Protein AF-A2F750-F1 (afdb_monomer_lite)

Structure (mmCIF, N/CA/C/O backbone):
data_AF-A2F750-F1
#
_entry.id   AF-A2F750-F1
#
loop_
_atom_site.group_PDB
_atom_site.id
_atom_site.type_symbol
_atom_site.label_atom_id
_atom_site.label_alt_id
_atom_site.label_comp_id
_atom_site.label_asym_id
_atom_site.label_entity_id
_atom_site.label_seq_id
_atom_site.pdbx_PDB_ins_code
_atom_site.Cartn_x
_atom_site.Cartn_y
_atom_site.Cartn_z
_atom_site.occupancy
_atom_site.B_iso_or_equiv
_a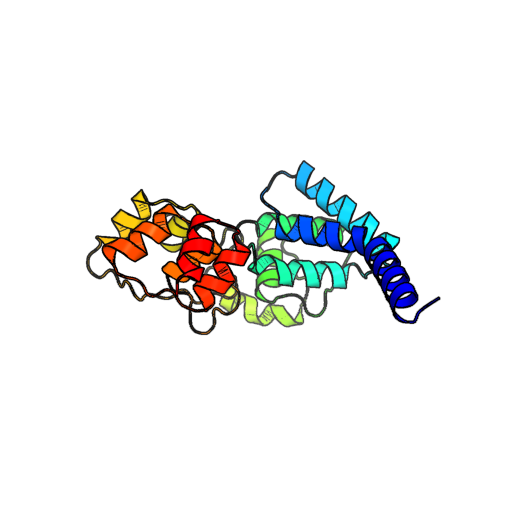tom_site.auth_seq_id
_atom_site.auth_comp_id
_atom_site.auth_asym_id
_atom_site.auth_atom_id
_atom_site.pdbx_PDB_model_num
ATOM 1 N N . MET A 1 1 ? 44.285 19.418 4.941 1.00 54.47 1 MET A N 1
ATOM 2 C CA . MET A 1 1 ? 42.844 19.135 5.083 1.00 54.47 1 MET A CA 1
ATOM 3 C C . MET A 1 1 ? 42.676 18.207 6.262 1.00 54.47 1 MET A C 1
ATOM 5 O O . MET A 1 1 ? 43.315 17.156 6.288 1.00 54.47 1 MET A O 1
ATOM 9 N N . SER A 1 2 ? 41.933 18.638 7.278 1.00 54.88 2 SER A N 1
ATOM 10 C CA . SER A 1 2 ? 41.688 17.793 8.449 1.00 54.88 2 SER A CA 1
ATOM 11 C C . SER A 1 2 ? 40.833 16.590 8.038 1.00 54.88 2 SER A C 1
ATOM 13 O O . SER A 1 2 ? 40.026 16.679 7.116 1.00 54.88 2 SER A O 1
ATOM 15 N N . LYS A 1 3 ? 40.974 15.457 8.733 1.00 58.66 3 LYS A N 1
ATOM 16 C CA . LYS A 1 3 ? 40.180 14.239 8.480 1.00 58.66 3 LYS A CA 1
ATOM 17 C C . LYS A 1 3 ? 38.657 14.499 8.519 1.00 58.66 3 LYS A C 1
ATOM 19 O O . LYS A 1 3 ? 37.906 13.748 7.909 1.00 58.66 3 LYS A O 1
ATOM 24 N N . GLY A 1 4 ? 38.211 15.562 9.203 1.00 62.25 4 GLY A N 1
ATOM 25 C CA . GLY A 1 4 ? 36.814 16.010 9.242 1.00 62.25 4 GLY A CA 1
ATOM 26 C C . GLY A 1 4 ? 36.349 16.750 7.979 1.00 62.25 4 GLY A C 1
ATOM 27 O O . GLY A 1 4 ? 35.235 16.517 7.525 1.00 62.25 4 GLY A O 1
ATOM 28 N N . GLU A 1 5 ? 37.204 17.566 7.357 1.00 61.50 5 GLU A N 1
ATOM 29 C CA . GLU A 1 5 ? 36.878 18.302 6.119 1.00 61.50 5 GLU A CA 1
ATOM 30 C C . GLU A 1 5 ? 36.777 17.364 4.909 1.00 61.50 5 GLU A C 1
ATOM 32 O O . GLU A 1 5 ? 35.895 17.511 4.064 1.00 61.50 5 GLU A O 1
ATOM 37 N N . THR A 1 6 ? 37.646 16.350 4.846 1.00 65.12 6 THR A N 1
ATOM 38 C CA . THR A 1 6 ? 37.625 15.347 3.771 1.00 65.12 6 THR A CA 1
ATOM 39 C C . THR A 1 6 ? 36.384 14.453 3.847 1.00 65.12 6 THR A C 1
ATOM 41 O O . THR A 1 6 ? 35.869 14.029 2.816 1.00 65.12 6 THR A O 1
ATOM 44 N N . ASN A 1 7 ? 35.871 14.187 5.053 1.00 77.75 7 ASN A N 1
ATOM 45 C CA . ASN A 1 7 ? 34.657 13.390 5.242 1.00 77.75 7 ASN A CA 1
ATOM 46 C C . ASN A 1 7 ? 33.392 14.139 4.799 1.00 77.75 7 ASN A C 1
ATOM 48 O O . ASN A 1 7 ? 32.526 13.525 4.178 1.00 77.75 7 ASN A O 1
ATOM 52 N N . GLN A 1 8 ? 33.306 15.450 5.052 1.00 87.00 8 GLN A N 1
ATOM 53 C CA . GLN A 1 8 ? 32.164 16.261 4.620 1.00 87.00 8 GLN A CA 1
ATOM 54 C C . GLN A 1 8 ? 32.097 16.377 3.091 1.00 87.00 8 GLN A C 1
ATOM 56 O O . GLN A 1 8 ? 31.053 16.124 2.503 1.00 87.00 8 GLN A O 1
ATOM 61 N N . ALA A 1 9 ? 33.227 16.643 2.427 1.00 88.12 9 ALA A N 1
ATOM 62 C CA . ALA A 1 9 ? 33.264 16.751 0.967 1.00 88.12 9 ALA A CA 1
ATOM 63 C C . ALA A 1 9 ? 32.877 15.438 0.255 1.00 88.12 9 ALA A C 1
ATOM 65 O O . ALA A 1 9 ? 32.225 15.456 -0.790 1.00 88.12 9 ALA A O 1
ATOM 66 N N . HIS A 1 10 ? 33.257 14.283 0.815 1.00 87.19 10 HIS A N 1
ATOM 67 C CA . HIS A 1 10 ? 32.822 12.985 0.293 1.00 87.19 10 HIS A CA 1
ATOM 68 C C . HIS A 1 10 ? 31.323 12.743 0.504 1.00 87.19 10 HIS A C 1
ATOM 70 O O . HIS A 1 10 ? 30.675 12.199 -0.390 1.00 87.19 10 HIS A O 1
ATOM 76 N N . TYR A 1 11 ? 30.777 13.157 1.651 1.00 87.19 11 TYR A N 1
ATOM 77 C CA . TYR A 1 11 ? 29.343 13.087 1.925 1.00 87.19 11 TYR A CA 1
ATOM 78 C C . TYR A 1 11 ? 28.542 13.962 0.954 1.00 87.19 11 TYR A C 1
ATOM 80 O O . TYR A 1 11 ? 27.622 13.461 0.312 1.00 87.19 11 TYR A O 1
ATOM 88 N N . ASP A 1 12 ? 28.931 15.226 0.776 1.00 88.62 12 ASP A N 1
ATOM 89 C CA . ASP A 1 12 ? 28.224 16.165 -0.104 1.00 88.62 12 ASP A CA 1
ATOM 90 C C . ASP A 1 12 ? 28.218 15.663 -1.553 1.00 88.62 12 ASP A C 1
ATOM 92 O O . ASP A 1 12 ? 27.173 15.631 -2.203 1.00 88.62 12 ASP A O 1
ATOM 96 N N . LYS A 1 13 ? 29.363 15.156 -2.030 1.00 88.56 13 LYS A N 1
ATOM 97 C CA . LYS A 1 13 ? 29.476 14.550 -3.362 1.00 88.56 13 LYS A CA 1
ATOM 98 C C . LYS A 1 13 ? 28.600 13.305 -3.513 1.00 88.56 13 LYS A C 1
ATOM 100 O O . LYS A 1 13 ? 28.006 13.097 -4.569 1.00 88.56 13 LYS A O 1
ATOM 105 N N . LEU A 1 14 ? 28.517 12.459 -2.484 1.00 86.31 14 LEU A N 1
ATOM 106 C CA . LEU A 1 14 ? 27.645 11.283 -2.507 1.00 86.31 14 LEU A CA 1
ATOM 107 C C . LEU A 1 14 ? 26.169 11.693 -2.559 1.00 86.31 14 LEU A C 1
ATOM 109 O O . LEU A 1 14 ? 25.410 11.129 -3.345 1.00 86.31 14 LEU A O 1
ATOM 113 N N . MET A 1 15 ? 25.769 12.683 -1.758 1.00 87.69 15 MET A N 1
ATOM 114 C CA . MET A 1 15 ? 24.399 13.196 -1.747 1.00 87.69 15 MET A CA 1
ATOM 115 C C . MET A 1 15 ? 24.022 13.825 -3.085 1.00 87.69 15 MET A C 1
ATOM 117 O O . MET A 1 15 ? 22.939 13.546 -3.597 1.00 87.69 15 MET A O 1
ATOM 121 N N . GLU A 1 16 ? 24.922 14.591 -3.701 1.00 87.00 16 GLU A N 1
ATOM 122 C CA . GLU A 1 16 ? 24.733 15.133 -5.050 1.00 87.00 16 GLU A CA 1
ATOM 123 C C . GLU A 1 16 ? 24.518 14.006 -6.073 1.00 87.00 16 GLU A C 1
ATOM 125 O O . GLU A 1 16 ? 23.548 14.026 -6.834 1.00 87.00 16 GLU A O 1
ATOM 130 N N . ILE A 1 17 ? 25.363 12.966 -6.031 1.00 85.69 17 ILE A N 1
ATOM 131 C CA . ILE A 1 17 ? 25.242 11.799 -6.915 1.00 85.69 17 ILE A CA 1
ATOM 132 C C . ILE A 1 17 ? 23.922 11.066 -6.695 1.00 85.69 17 ILE A C 1
ATOM 134 O O . ILE A 1 17 ? 23.371 10.578 -7.671 1.00 85.69 17 ILE A O 1
ATOM 138 N N . LEU A 1 18 ? 23.409 10.963 -5.467 1.00 89.31 18 LEU A N 1
ATOM 139 C CA . LEU A 1 18 ? 22.189 10.208 -5.146 1.00 89.31 18 LEU A CA 1
ATOM 140 C C . LEU A 1 18 ? 20.908 11.047 -5.168 1.00 89.31 18 LEU A C 1
ATOM 142 O O . LEU A 1 18 ? 19.822 10.488 -5.033 1.00 89.31 18 LEU A O 1
ATOM 146 N N . THR A 1 19 ? 20.999 12.361 -5.379 1.00 90.88 19 THR A N 1
ATOM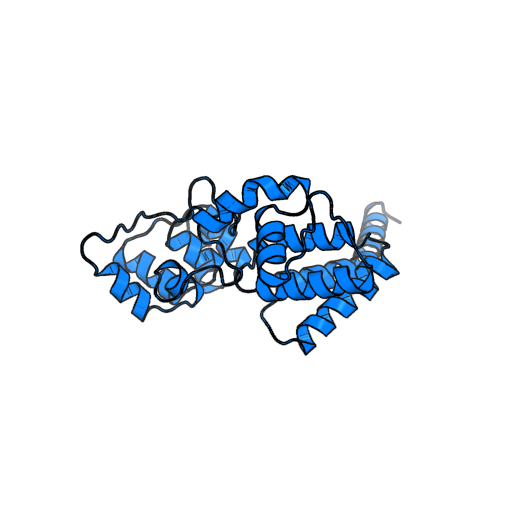 147 C CA . THR A 1 19 ? 19.833 13.259 -5.337 1.00 90.88 19 THR A CA 1
ATOM 148 C C . THR A 1 19 ? 18.754 12.801 -6.317 1.00 90.88 19 THR A C 1
ATOM 150 O O . THR A 1 19 ? 17.614 12.581 -5.922 1.00 90.88 19 THR A O 1
ATOM 153 N N . ARG A 1 20 ? 19.125 12.516 -7.574 1.00 90.50 20 ARG A N 1
ATOM 154 C CA . ARG A 1 20 ? 18.161 12.070 -8.596 1.00 90.50 20 ARG A CA 1
ATOM 155 C C . ARG A 1 20 ? 17.547 10.709 -8.285 1.00 90.50 20 ARG A C 1
ATOM 157 O O . ARG A 1 20 ? 16.404 10.470 -8.661 1.00 90.50 20 ARG A O 1
ATOM 164 N N . TYR A 1 21 ? 18.300 9.814 -7.646 1.00 92.31 21 TYR A N 1
ATOM 165 C CA . TYR A 1 21 ? 17.787 8.528 -7.174 1.00 92.31 21 TYR A CA 1
ATOM 166 C C . TYR A 1 21 ? 16.724 8.754 -6.093 1.00 92.31 21 TYR A C 1
ATOM 168 O O . TYR A 1 21 ? 15.610 8.242 -6.212 1.00 92.31 21 TYR A O 1
ATOM 176 N N . ASN A 1 22 ? 17.047 9.567 -5.084 1.00 92.75 22 ASN A N 1
ATOM 177 C CA . ASN A 1 22 ? 16.152 9.876 -3.971 1.00 92.75 22 ASN A CA 1
ATOM 178 C C . ASN A 1 22 ? 14.879 10.579 -4.452 1.00 92.75 22 ASN A C 1
ATOM 180 O O . ASN A 1 22 ? 13.794 10.162 -4.065 1.00 92.75 22 ASN A O 1
ATOM 184 N N . ASP A 1 23 ? 14.988 11.529 -5.384 1.00 93.88 23 ASP A N 1
ATOM 185 C CA . ASP A 1 23 ? 13.839 12.244 -5.954 1.00 93.88 23 ASP A CA 1
ATOM 186 C C . ASP A 1 23 ? 12.796 11.301 -6.575 1.00 93.88 23 ASP A C 1
ATOM 188 O O . ASP A 1 23 ? 11.589 11.553 -6.498 1.00 93.88 23 ASP A O 1
ATOM 192 N N . VAL A 1 24 ? 13.238 10.205 -7.209 1.00 96.12 24 VAL A N 1
ATOM 193 C CA . VAL A 1 24 ? 12.316 9.214 -7.781 1.00 96.12 24 VAL A CA 1
ATOM 194 C C . VAL A 1 24 ? 11.585 8.452 -6.683 1.00 96.12 24 VAL A C 1
ATOM 196 O O . VAL A 1 24 ? 10.365 8.302 -6.754 1.00 96.12 24 VAL A O 1
ATOM 199 N N . TYR A 1 25 ? 12.302 7.976 -5.665 1.00 94.94 25 TYR A N 1
ATOM 200 C CA . TYR A 1 25 ? 11.672 7.233 -4.576 1.00 94.94 25 TYR A CA 1
ATOM 201 C C . TYR A 1 25 ? 10.799 8.127 -3.699 1.00 94.94 25 TYR A C 1
ATOM 203 O O . TYR A 1 25 ? 9.717 7.695 -3.312 1.00 94.94 25 TYR A O 1
ATOM 211 N N . ASP A 1 26 ? 11.178 9.382 -3.480 1.00 94.00 26 ASP A N 1
ATOM 212 C CA . ASP A 1 26 ? 10.334 10.372 -2.813 1.00 94.00 26 ASP A CA 1
ATOM 213 C C . ASP A 1 26 ? 9.029 10.593 -3.581 1.00 94.00 26 ASP A C 1
ATOM 215 O O . ASP A 1 26 ? 7.952 10.611 -2.980 1.00 94.00 26 ASP A O 1
ATOM 219 N N . ALA A 1 27 ? 9.091 10.694 -4.914 1.00 95.88 27 ALA A N 1
ATOM 220 C CA . ALA A 1 27 ? 7.894 10.786 -5.747 1.00 95.88 27 ALA A CA 1
ATOM 221 C C . ALA A 1 27 ? 7.023 9.520 -5.660 1.00 95.88 27 ALA A C 1
ATOM 223 O O . ALA A 1 27 ? 5.798 9.626 -5.620 1.00 95.88 27 ALA A O 1
ATOM 224 N N . LEU A 1 28 ? 7.639 8.334 -5.595 1.00 96.62 28 LEU A N 1
ATOM 225 C CA . LEU A 1 28 ? 6.931 7.060 -5.455 1.00 96.62 28 LEU A CA 1
ATOM 226 C C . LEU A 1 28 ? 6.273 6.908 -4.079 1.00 96.62 28 LEU A C 1
ATOM 228 O O . LEU A 1 28 ? 5.111 6.515 -4.023 1.00 96.62 28 LEU A O 1
ATOM 232 N N . TYR A 1 29 ? 6.954 7.252 -2.983 1.00 92.69 29 TYR A N 1
ATOM 233 C CA . TYR A 1 29 ? 6.381 7.205 -1.629 1.00 92.69 29 TYR A CA 1
ATOM 234 C C . TYR A 1 29 ? 5.292 8.261 -1.413 1.00 92.69 29 TYR A C 1
ATOM 236 O O . TYR A 1 29 ? 4.356 8.033 -0.653 1.00 92.69 29 TYR A O 1
ATOM 244 N N . ARG A 1 30 ? 5.382 9.410 -2.092 1.00 92.56 30 ARG A N 1
ATOM 245 C CA . ARG A 1 30 ? 4.409 10.512 -1.986 1.00 92.56 30 ARG A CA 1
ATOM 246 C C . ARG A 1 30 ? 3.339 10.489 -3.079 1.00 92.56 30 ARG A C 1
ATOM 248 O O . ARG A 1 30 ? 2.618 11.477 -3.239 1.00 92.56 30 ARG A O 1
ATOM 255 N N . LEU A 1 31 ? 3.236 9.398 -3.838 1.00 95.75 31 LEU A N 1
ATOM 256 C CA . LEU A 1 31 ? 2.253 9.244 -4.905 1.00 95.75 31 LEU A CA 1
ATOM 257 C C . LEU A 1 31 ? 0.834 9.398 -4.346 1.00 95.75 31 LEU A C 1
ATOM 259 O O . LEU A 1 31 ? 0.448 8.681 -3.430 1.00 95.75 31 LEU A O 1
ATOM 263 N N . LYS A 1 32 ? 0.058 10.340 -4.893 1.00 94.62 32 LYS A N 1
ATOM 264 C CA . LYS A 1 32 ? -1.316 10.629 -4.444 1.00 94.62 32 LYS A CA 1
ATOM 265 C C . LYS A 1 32 ? -2.297 10.854 -5.594 1.00 94.62 32 LYS A C 1
ATOM 267 O O . LYS A 1 32 ? -3.188 11.696 -5.515 1.00 94.62 32 LYS A O 1
ATOM 272 N N . THR A 1 33 ? -2.082 10.183 -6.720 1.00 95.06 33 THR A N 1
ATOM 273 C CA . THR A 1 33 ? -2.863 10.424 -7.935 1.00 95.06 33 THR A CA 1
ATOM 274 C C . THR A 1 33 ? -3.018 9.166 -8.774 1.00 95.06 33 THR A C 1
ATOM 276 O O . THR A 1 33 ? -2.128 8.318 -8.777 1.00 95.06 33 THR A O 1
ATOM 279 N N . ASN A 1 34 ? -4.140 9.091 -9.490 1.00 93.88 34 ASN A N 1
ATOM 280 C CA . ASN A 1 34 ? -4.434 8.096 -10.526 1.00 93.88 34 ASN A CA 1
ATOM 281 C C . ASN A 1 34 ? -4.449 8.737 -11.929 1.00 93.88 34 ASN A C 1
ATOM 283 O O . ASN A 1 34 ? -4.880 8.111 -12.888 1.00 93.88 34 ASN A O 1
ATOM 287 N N . ASP A 1 35 ? -4.043 10.005 -12.034 1.00 96.75 35 ASP A N 1
ATOM 288 C CA . ASP A 1 35 ? -4.043 10.765 -13.281 1.00 96.75 35 ASP A CA 1
ATOM 289 C C . ASP A 1 35 ? -2.937 10.276 -14.220 1.00 96.75 35 ASP A C 1
ATOM 291 O O . ASP A 1 35 ? -1.755 10.315 -13.873 1.00 96.75 35 ASP A O 1
ATOM 295 N N . GLU A 1 36 ? -3.322 9.823 -15.409 1.00 95.75 36 GLU A N 1
ATOM 296 C CA . GLU A 1 36 ? -2.421 9.170 -16.358 1.00 95.75 36 GLU A CA 1
ATOM 297 C C . GLU A 1 36 ? -1.240 10.062 -16.771 1.00 95.75 36 GLU A C 1
ATOM 299 O O . GLU A 1 36 ? -0.101 9.590 -16.833 1.00 95.75 36 GLU A O 1
ATOM 304 N N . GLU A 1 37 ? -1.463 11.366 -16.971 1.00 96.50 37 GLU A N 1
ATOM 305 C CA . GLU A 1 37 ? -0.398 12.306 -17.335 1.00 96.50 37 GLU A CA 1
ATOM 306 C C . GLU A 1 37 ? 0.644 12.436 -16.219 1.00 96.50 37 GLU A C 1
ATOM 308 O O . GLU A 1 37 ? 1.856 12.378 -16.471 1.00 96.50 37 GLU A O 1
ATOM 313 N N . LYS A 1 38 ? 0.192 12.552 -14.963 1.00 97.06 38 LYS A N 1
ATOM 314 C CA . LYS A 1 38 ? 1.082 12.572 -13.793 1.00 97.06 38 LYS A CA 1
ATOM 315 C C . LYS A 1 38 ? 1.821 11.250 -13.618 1.00 97.06 38 LYS A C 1
ATOM 317 O O . LYS A 1 38 ? 3.008 11.269 -13.283 1.00 97.06 38 LYS A O 1
ATOM 322 N N . LEU A 1 39 ? 1.171 10.112 -13.864 1.00 97.88 39 LEU A N 1
ATOM 323 C CA . LEU A 1 39 ? 1.828 8.802 -13.802 1.00 97.88 39 LEU A CA 1
ATOM 324 C C . LEU A 1 39 ? 2.899 8.656 -14.887 1.00 97.88 39 LEU A C 1
ATOM 326 O O . LEU A 1 39 ? 4.004 8.201 -14.592 1.00 97.88 39 LEU A O 1
ATOM 330 N N . ASN A 1 40 ? 2.625 9.117 -16.108 1.00 97.44 40 ASN A N 1
ATOM 331 C CA . ASN A 1 40 ? 3.606 9.162 -17.193 1.00 97.44 40 ASN A CA 1
ATOM 332 C C . ASN A 1 40 ? 4.800 10.071 -16.844 1.00 97.44 40 ASN A C 1
ATOM 334 O O . ASN A 1 40 ? 5.953 9.742 -17.123 1.00 97.44 40 ASN A O 1
ATOM 338 N N . ALA A 1 41 ? 4.566 11.202 -16.170 1.00 97.12 41 ALA A N 1
ATOM 339 C CA . ALA A 1 41 ? 5.654 12.057 -15.692 1.00 97.12 41 ALA A CA 1
ATOM 340 C C . ALA A 1 41 ? 6.551 11.346 -14.659 1.00 97.12 41 ALA A C 1
ATOM 342 O O . ALA A 1 41 ? 7.776 11.486 -14.707 1.00 97.12 41 ALA A O 1
ATOM 343 N N . ILE A 1 42 ? 5.967 10.559 -13.747 1.00 97.81 42 ILE A N 1
ATOM 344 C CA . ILE A 1 42 ? 6.725 9.742 -12.783 1.00 97.81 42 ILE A CA 1
ATOM 345 C C . ILE A 1 42 ? 7.500 8.638 -13.507 1.00 97.81 42 ILE A C 1
ATOM 347 O O . ILE A 1 42 ? 8.692 8.464 -13.253 1.00 97.81 42 ILE A O 1
ATOM 351 N N . TYR A 1 43 ? 6.866 7.946 -14.453 1.00 98.06 43 TYR A N 1
ATOM 352 C CA . TYR A 1 43 ? 7.516 6.938 -15.286 1.00 98.06 43 TYR A CA 1
ATOM 353 C C . TYR A 1 43 ? 8.732 7.499 -16.041 1.00 98.06 43 TYR A C 1
ATOM 355 O O . TYR A 1 43 ? 9.824 6.937 -15.959 1.00 98.06 43 TYR A O 1
ATOM 363 N N . LYS A 1 44 ? 8.597 8.660 -16.694 1.00 97.81 44 LYS A N 1
ATOM 364 C CA . LYS A 1 44 ? 9.713 9.330 -17.385 1.00 97.81 44 LYS A CA 1
ATOM 365 C C . LYS A 1 44 ? 10.881 9.629 -16.445 1.00 97.81 44 LYS A C 1
ATOM 367 O O . LYS A 1 44 ? 12.031 9.419 -16.825 1.00 97.81 44 LYS A O 1
ATOM 372 N N . LYS A 1 45 ? 10.600 10.062 -15.209 1.00 96.56 45 LYS A N 1
ATOM 373 C CA . LYS A 1 45 ? 11.634 10.262 -14.178 1.00 96.56 45 LYS A CA 1
ATOM 374 C C . LYS A 1 45 ? 12.313 8.951 -13.786 1.00 96.56 45 LYS A C 1
ATOM 376 O O . LYS A 1 45 ? 13.534 8.926 -13.670 1.00 96.56 45 LYS A O 1
ATOM 381 N N . ILE A 1 46 ? 11.549 7.871 -13.608 1.00 97.88 46 ILE A N 1
ATOM 382 C CA . ILE A 1 46 ? 12.088 6.533 -13.323 1.00 97.88 46 ILE A CA 1
ATOM 383 C C . ILE A 1 46 ? 13.037 6.094 -14.437 1.00 97.88 46 ILE A C 1
ATOM 385 O O . ILE A 1 46 ? 14.177 5.731 -14.154 1.00 97.88 46 ILE A O 1
ATOM 389 N N . LYS A 1 47 ? 12.593 6.171 -15.694 1.00 97.56 47 LYS A N 1
ATOM 390 C CA . LYS A 1 47 ? 13.396 5.804 -16.861 1.00 97.56 47 LYS A CA 1
ATOM 391 C C . LYS A 1 47 ? 14.693 6.605 -16.922 1.00 97.56 47 LYS A C 1
ATOM 393 O O . LYS A 1 47 ? 15.773 6.026 -16.859 1.00 97.56 47 LYS A O 1
ATOM 398 N N . GLN A 1 48 ? 14.588 7.932 -16.940 1.00 96.62 48 GLN A N 1
ATOM 399 C CA . GLN A 1 48 ? 15.743 8.815 -17.080 1.00 96.62 48 GLN A CA 1
ATOM 400 C C . GLN A 1 48 ? 16.735 8.660 -15.922 1.00 96.62 48 GLN A C 1
ATOM 402 O O . GLN A 1 48 ? 17.947 8.556 -16.135 1.00 96.62 48 GLN A O 1
ATOM 407 N N . ASN A 1 49 ? 16.239 8.676 -14.685 1.00 95.94 49 ASN A N 1
ATOM 408 C CA . ASN A 1 49 ? 17.110 8.720 -13.521 1.00 95.94 49 ASN A CA 1
ATOM 409 C C . ASN A 1 49 ? 17.564 7.314 -13.135 1.00 95.94 49 ASN A C 1
ATOM 411 O O . ASN A 1 49 ? 18.762 7.089 -13.049 1.00 95.94 49 ASN A O 1
ATOM 415 N N . LEU A 1 50 ? 16.660 6.352 -12.947 1.00 95.88 50 LEU A N 1
ATOM 416 C CA . LEU A 1 50 ? 17.028 5.021 -12.449 1.00 95.88 50 LEU A CA 1
ATOM 417 C C . LEU A 1 50 ? 17.616 4.125 -13.543 1.00 95.88 50 LEU A C 1
ATOM 419 O O . LEU A 1 50 ? 18.709 3.585 -13.366 1.00 95.88 50 LEU A O 1
ATOM 423 N N . ILE A 1 51 ? 16.911 3.975 -14.664 1.00 96.00 51 ILE A N 1
ATOM 424 C CA . ILE A 1 51 ? 17.268 2.984 -15.689 1.00 96.00 51 ILE A CA 1
ATOM 425 C C . ILE A 1 51 ? 18.399 3.507 -16.581 1.00 96.00 51 ILE A C 1
ATOM 427 O O . ILE A 1 51 ? 19.413 2.835 -16.760 1.00 96.00 51 ILE A O 1
ATOM 431 N N . ASP A 1 52 ? 18.279 4.729 -17.095 1.00 94.81 52 ASP A N 1
ATOM 432 C CA . ASP A 1 52 ? 19.252 5.279 -18.041 1.00 94.81 52 ASP A CA 1
ATOM 433 C C . ASP A 1 52 ? 20.507 5.809 -17.334 1.00 94.81 52 ASP A C 1
ATOM 435 O O . ASP A 1 52 ? 21.623 5.508 -17.767 1.00 94.81 52 ASP A O 1
ATOM 439 N N . SER A 1 53 ? 20.345 6.571 -16.241 1.00 92.69 53 SER A N 1
ATOM 440 C CA . SER A 1 53 ? 21.483 7.197 -15.544 1.00 92.69 53 SER A CA 1
ATOM 441 C C . SER A 1 53 ? 22.193 6.236 -14.587 1.00 92.69 53 SER A C 1
ATOM 443 O O . SER A 1 53 ? 23.400 6.041 -14.721 1.00 92.69 53 SER A O 1
ATOM 445 N N . TYR A 1 54 ? 21.476 5.610 -13.642 1.00 92.06 54 TYR A N 1
ATOM 446 C CA . TYR A 1 54 ? 22.093 4.667 -12.689 1.00 92.06 54 TYR A CA 1
ATOM 447 C C . TYR A 1 54 ? 22.224 3.236 -13.223 1.00 92.06 54 TYR A C 1
ATOM 449 O O . TYR A 1 54 ? 22.794 2.394 -12.532 1.00 92.06 54 TYR A O 1
ATOM 457 N N . ARG A 1 55 ? 21.727 2.944 -14.435 1.00 95.25 55 ARG A N 1
ATOM 458 C CA . ARG A 1 55 ? 21.785 1.602 -15.045 1.00 95.25 55 ARG A CA 1
ATOM 459 C C . ARG A 1 55 ? 21.129 0.519 -14.184 1.00 95.25 55 ARG A C 1
ATOM 461 O O . ARG A 1 55 ? 21.531 -0.642 -14.240 1.00 95.25 55 ARG A O 1
ATOM 468 N N . ILE A 1 56 ? 20.113 0.892 -13.402 1.00 95.06 56 ILE A N 1
ATOM 469 C CA . ILE A 1 56 ? 19.331 -0.064 -12.615 1.00 95.06 56 ILE A CA 1
ATOM 470 C C . ILE A 1 56 ? 18.481 -0.890 -13.590 1.00 95.06 56 ILE A C 1
ATOM 472 O O . ILE A 1 56 ? 17.748 -0.305 -14.392 1.00 95.06 56 ILE A O 1
ATOM 476 N N . PRO A 1 57 ? 18.546 -2.233 -13.550 1.00 96.12 57 PRO A N 1
ATOM 477 C CA . PRO A 1 57 ? 17.759 -3.070 -14.445 1.00 96.12 57 PRO A CA 1
ATOM 478 C C . PRO A 1 57 ? 16.250 -2.812 -14.299 1.00 96.12 57 PRO A C 1
ATOM 480 O O . PRO A 1 57 ? 15.759 -2.771 -13.167 1.00 96.12 57 PRO A O 1
ATOM 483 N N . PRO A 1 58 ? 15.477 -2.749 -15.402 1.00 97.25 58 PRO A N 1
ATOM 484 C CA . PRO A 1 58 ? 14.025 -2.558 -15.346 1.00 97.25 58 PRO A CA 1
ATOM 485 C C . PRO A 1 58 ? 13.307 -3.551 -14.418 1.00 97.25 58 PRO A C 1
ATOM 487 O O . PRO A 1 58 ? 12.431 -3.168 -13.645 1.00 97.25 58 PRO A O 1
ATOM 490 N N . SER A 1 59 ? 13.726 -4.821 -14.412 1.00 96.25 59 SER A N 1
ATOM 491 C CA . SER A 1 59 ? 13.188 -5.844 -13.504 1.00 96.25 59 SER A CA 1
ATOM 492 C C . SER A 1 59 ? 13.452 -5.531 -12.026 1.00 96.25 59 SER A C 1
ATOM 494 O O . SER A 1 59 ? 12.612 -5.803 -11.170 1.00 96.25 59 SER A O 1
ATOM 496 N N . GLU A 1 60 ? 14.610 -4.950 -11.703 1.00 95.69 60 GLU A N 1
ATOM 497 C CA . GLU A 1 60 ? 14.925 -4.528 -10.337 1.00 95.69 60 GLU A CA 1
ATOM 498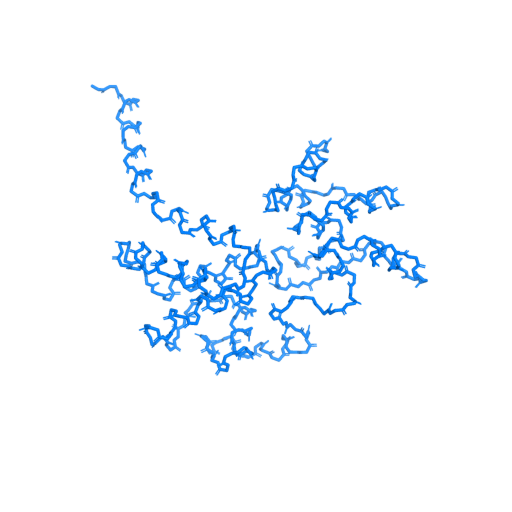 C C . GLU A 1 60 ? 14.089 -3.311 -9.933 1.00 95.69 60 GLU A C 1
ATOM 500 O O . GLU A 1 60 ? 13.547 -3.285 -8.827 1.00 95.69 60 GLU A O 1
ATOM 505 N N . THR A 1 61 ? 13.898 -2.353 -10.842 1.00 96.81 61 THR A N 1
ATOM 506 C CA . THR A 1 61 ? 12.989 -1.219 -10.635 1.00 96.81 61 THR A CA 1
ATOM 507 C C . THR A 1 61 ? 11.561 -1.688 -10.348 1.00 96.81 61 THR A C 1
ATOM 509 O O . THR A 1 61 ? 10.962 -1.237 -9.372 1.00 96.81 61 THR A O 1
ATOM 512 N N . ILE A 1 62 ? 11.029 -2.642 -11.123 1.00 98.00 62 ILE A N 1
ATOM 513 C CA . ILE A 1 62 ? 9.695 -3.220 -10.881 1.00 98.00 62 ILE A CA 1
ATOM 514 C C . ILE A 1 62 ? 9.630 -3.900 -9.515 1.00 98.00 62 ILE A C 1
ATOM 516 O O . ILE A 1 62 ? 8.675 -3.683 -8.773 1.00 98.00 62 ILE A O 1
ATOM 520 N N . ASN A 1 63 ? 10.645 -4.688 -9.149 1.00 96.25 63 ASN A N 1
ATOM 521 C CA . ASN A 1 63 ? 10.701 -5.312 -7.830 1.00 96.25 63 ASN A CA 1
ATOM 522 C C . ASN A 1 63 ? 10.617 -4.254 -6.713 1.00 96.25 63 ASN A C 1
ATOM 524 O O . ASN A 1 63 ? 9.782 -4.373 -5.815 1.00 96.25 63 ASN A O 1
ATOM 528 N N . LYS A 1 64 ? 11.401 -3.173 -6.801 1.00 96.69 64 LYS A N 1
ATOM 529 C CA . LYS A 1 64 ? 11.363 -2.078 -5.817 1.00 96.69 64 LYS A CA 1
ATOM 530 C C . LYS A 1 64 ? 9.998 -1.392 -5.753 1.00 96.69 64 LYS A C 1
ATOM 532 O O . LYS A 1 64 ? 9.497 -1.174 -4.651 1.00 96.69 64 LYS A O 1
ATOM 537 N N . ILE A 1 65 ? 9.367 -1.123 -6.898 1.00 97.94 65 ILE A N 1
ATOM 538 C CA . ILE A 1 65 ? 8.003 -0.567 -6.952 1.00 97.94 65 ILE A CA 1
ATOM 539 C C . ILE A 1 65 ? 6.992 -1.531 -6.315 1.00 97.94 65 ILE A C 1
ATOM 541 O O . ILE A 1 65 ? 6.133 -1.114 -5.540 1.00 97.94 65 ILE A O 1
ATOM 545 N N . SER A 1 66 ? 7.127 -2.835 -6.562 1.00 97.44 66 SER A N 1
ATOM 546 C CA . SER A 1 66 ? 6.247 -3.833 -5.951 1.00 97.44 66 SER A CA 1
ATOM 547 C C . SER A 1 66 ? 6.371 -3.852 -4.424 1.00 97.44 66 SER A C 1
ATOM 549 O O . SER A 1 66 ? 5.361 -3.926 -3.729 1.00 97.44 66 SER A O 1
ATOM 551 N N . GLN A 1 67 ? 7.591 -3.708 -3.894 1.00 95.56 67 GLN A N 1
ATOM 552 C CA . GLN A 1 67 ? 7.860 -3.694 -2.454 1.00 95.56 67 GLN A CA 1
ATOM 553 C C . GLN A 1 67 ? 7.356 -2.417 -1.775 1.00 95.56 67 GLN A C 1
ATOM 555 O O . GLN A 1 67 ? 6.796 -2.494 -0.686 1.00 95.56 67 GLN A O 1
ATOM 560 N N . LEU A 1 68 ? 7.527 -1.248 -2.401 1.00 96.19 68 LEU A N 1
ATOM 561 C CA . LEU A 1 68 ? 7.080 0.019 -1.809 1.00 96.19 68 LEU A CA 1
ATOM 562 C C . LEU A 1 68 ? 5.557 0.198 -1.875 1.00 96.19 68 LEU A C 1
ATOM 564 O O . LEU A 1 68 ? 4.995 0.895 -1.036 1.00 96.19 68 LEU A O 1
ATOM 568 N N . SER A 1 69 ? 4.881 -0.443 -2.836 1.00 97.38 69 SER A N 1
ATOM 569 C CA . SER A 1 69 ? 3.443 -0.244 -3.078 1.00 97.38 69 SER A CA 1
ATOM 570 C C . SER A 1 69 ? 2.562 -0.532 -1.856 1.00 97.38 69 SER A C 1
ATOM 572 O O . SER A 1 69 ? 1.574 0.164 -1.642 1.00 97.38 69 SER A O 1
ATOM 574 N N . ILE A 1 70 ? 2.941 -1.488 -0.997 1.00 96.62 70 ILE A N 1
ATOM 575 C CA . ILE A 1 70 ? 2.187 -1.815 0.226 1.00 96.62 70 ILE A CA 1
ATOM 576 C C . ILE A 1 70 ? 2.302 -0.738 1.310 1.00 96.62 70 ILE A C 1
ATOM 578 O O . ILE A 1 70 ? 1.509 -0.725 2.245 1.00 96.62 70 ILE A O 1
ATOM 582 N N . TYR A 1 71 ? 3.268 0.177 1.211 1.00 95.75 71 TYR A N 1
ATOM 583 C CA . TYR A 1 71 ? 3.428 1.304 2.136 1.00 95.75 71 TYR A CA 1
ATOM 584 C C . TYR A 1 71 ? 2.603 2.529 1.715 1.00 95.75 71 TYR A C 1
ATOM 586 O O . TYR A 1 71 ? 2.543 3.509 2.446 1.00 95.75 71 TYR A O 1
ATOM 594 N N . ASN A 1 72 ? 1.947 2.476 0.556 1.00 95.25 72 ASN A N 1
ATOM 595 C CA . ASN A 1 72 ? 1.016 3.503 0.096 1.00 95.25 72 ASN A CA 1
ATOM 596 C C . ASN A 1 72 ? -0.085 2.860 -0.767 1.00 95.25 72 ASN A C 1
ATOM 598 O O . ASN A 1 72 ? -0.371 3.268 -1.895 1.00 95.25 72 ASN A O 1
ATOM 602 N N . ASN A 1 73 ? -0.671 1.783 -0.242 1.00 96.75 73 ASN A N 1
ATOM 603 C CA . ASN A 1 73 ? -1.486 0.847 -1.016 1.00 96.75 73 ASN A CA 1
ATOM 604 C C . ASN A 1 73 ? -2.762 1.467 -1.593 1.00 96.75 73 ASN A C 1
ATOM 606 O O . ASN A 1 73 ? -3.262 0.976 -2.600 1.00 96.75 73 ASN A O 1
ATOM 610 N N . ARG A 1 74 ? -3.233 2.598 -1.056 1.00 96.12 74 ARG A N 1
ATOM 611 C CA . ARG A 1 74 ? -4.350 3.371 -1.618 1.00 96.12 74 ARG A CA 1
ATOM 612 C C . ARG A 1 74 ? -4.167 3.689 -3.108 1.00 96.12 74 ARG A C 1
ATOM 614 O O . ARG A 1 74 ? -5.152 3.797 -3.831 1.00 96.12 74 ARG A O 1
ATOM 621 N N . PHE A 1 75 ? -2.922 3.814 -3.569 1.00 97.31 75 PHE A N 1
ATOM 622 C CA . PHE A 1 75 ? -2.577 4.102 -4.964 1.00 97.31 75 PHE A CA 1
ATOM 623 C C . PHE A 1 75 ? -2.024 2.875 -5.705 1.00 97.31 75 PHE A C 1
ATOM 625 O O . PHE A 1 75 ? -1.240 3.014 -6.643 1.00 97.31 75 PHE A O 1
ATOM 632 N N . MET A 1 76 ? -2.432 1.661 -5.312 1.00 98.19 76 MET A N 1
ATOM 633 C CA . MET A 1 76 ? -1.987 0.411 -5.941 1.00 98.19 76 MET A CA 1
ATOM 634 C C . MET A 1 76 ? -2.197 0.405 -7.458 1.00 98.19 76 MET A C 1
ATOM 636 O O . MET A 1 76 ? -1.257 0.097 -8.187 1.00 98.19 76 MET A O 1
ATOM 640 N N . LYS A 1 77 ? -3.369 0.835 -7.948 1.00 98.06 77 LYS A N 1
ATOM 641 C CA . LYS A 1 77 ? -3.644 0.969 -9.394 1.00 98.06 77 LYS A CA 1
ATOM 642 C C . LYS A 1 77 ? -2.595 1.819 -10.114 1.00 98.06 77 LYS A C 1
ATOM 644 O O . LYS A 1 77 ? -2.111 1.439 -11.177 1.00 98.06 77 LYS A O 1
ATOM 649 N N . SER A 1 78 ? -2.171 2.919 -9.502 1.00 98.50 78 SER A N 1
ATOM 650 C CA . SER A 1 78 ? -1.133 3.787 -10.055 1.00 98.50 78 SER A CA 1
ATOM 651 C C . SER A 1 78 ? 0.235 3.117 -10.117 1.00 98.50 78 SER A C 1
ATOM 653 O O . SER A 1 78 ? 0.935 3.255 -11.119 1.00 98.50 78 SER A O 1
ATOM 655 N N . TYR A 1 79 ? 0.617 2.355 -9.088 1.00 98.69 79 TYR A N 1
ATOM 656 C CA . TYR A 1 79 ? 1.854 1.568 -9.129 1.00 98.69 79 TYR A CA 1
ATOM 657 C C . TYR A 1 79 ? 1.809 0.492 -10.218 1.00 98.69 79 TYR A C 1
ATOM 659 O O . TYR A 1 79 ? 2.789 0.327 -10.945 1.00 98.69 79 TYR A O 1
ATOM 667 N N . LEU A 1 80 ? 0.672 -0.195 -10.375 1.00 98.62 80 LEU A N 1
ATOM 668 C CA . LEU A 1 80 ? 0.461 -1.171 -11.447 1.00 98.62 80 LEU A CA 1
ATOM 669 C C . LEU A 1 80 ? 0.591 -0.508 -12.829 1.00 98.62 80 LEU A C 1
ATOM 671 O O . LEU A 1 80 ? 1.285 -1.039 -13.690 1.00 98.62 80 LEU A O 1
ATOM 675 N N . ALA A 1 81 ? 0.000 0.674 -13.032 1.00 98.50 81 ALA A N 1
ATOM 676 C CA . ALA A 1 81 ? 0.093 1.428 -14.287 1.00 98.50 81 ALA A CA 1
ATOM 677 C C . ALA A 1 81 ? 1.519 1.923 -14.601 1.00 98.50 81 ALA A C 1
ATOM 679 O O . ALA A 1 81 ? 1.959 1.867 -15.750 1.00 98.50 81 ALA A O 1
ATOM 680 N N . ILE A 1 82 ? 2.278 2.367 -13.592 1.00 98.62 82 ILE A N 1
ATOM 681 C CA . ILE A 1 82 ? 3.698 2.723 -13.767 1.00 98.62 82 ILE A CA 1
ATOM 682 C C . ILE A 1 82 ? 4.510 1.485 -14.171 1.00 98.62 82 ILE A C 1
ATOM 684 O O . ILE A 1 82 ? 5.312 1.550 -15.102 1.00 98.62 82 ILE A O 1
ATOM 688 N N . VAL A 1 83 ? 4.296 0.342 -13.509 1.00 98.44 83 VAL A N 1
ATOM 689 C CA . VAL A 1 83 ? 4.974 -0.916 -13.864 1.00 98.44 83 VAL A CA 1
ATOM 690 C C . VAL A 1 83 ? 4.585 -1.379 -15.264 1.00 98.44 83 VAL A C 1
ATOM 692 O O . VAL A 1 83 ? 5.457 -1.826 -16.004 1.00 98.44 83 VAL A O 1
ATOM 695 N N . LYS A 1 84 ? 3.319 -1.220 -15.666 1.00 98.31 84 LYS A N 1
ATOM 696 C CA . LYS A 1 84 ? 2.850 -1.577 -17.009 1.00 98.31 84 LYS A CA 1
ATOM 697 C C . LYS A 1 84 ? 3.627 -0.839 -18.099 1.00 98.31 84 LYS A C 1
ATOM 699 O O . LYS A 1 84 ? 4.079 -1.484 -19.037 1.00 98.31 84 LYS A O 1
ATOM 704 N N . GLN A 1 85 ? 3.884 0.459 -17.920 1.00 98.31 85 GLN A N 1
ATOM 705 C CA . GLN A 1 85 ? 4.711 1.242 -18.850 1.00 98.31 85 GLN A CA 1
ATOM 706 C C . GLN A 1 85 ? 6.143 0.691 -18.966 1.00 98.31 85 GLN A C 1
ATOM 708 O O . GLN A 1 85 ? 6.690 0.611 -20.063 1.00 98.31 85 GLN A O 1
ATOM 713 N N . ILE A 1 86 ? 6.748 0.258 -17.853 1.00 98.19 86 ILE A N 1
ATOM 714 C CA . ILE A 1 86 ? 8.084 -0.364 -17.865 1.00 98.19 86 ILE A CA 1
ATOM 715 C C . ILE A 1 86 ? 8.042 -1.720 -18.587 1.00 98.19 86 ILE A C 1
ATOM 717 O O . ILE A 1 86 ? 8.910 -2.012 -19.405 1.00 98.19 86 ILE A O 1
ATOM 721 N N . VAL A 1 87 ? 7.043 -2.554 -18.295 1.00 97.75 87 VAL A N 1
ATOM 722 C CA . VAL A 1 87 ? 6.885 -3.880 -18.915 1.00 97.75 87 VAL A CA 1
ATOM 723 C C . VAL A 1 87 ? 6.719 -3.763 -20.427 1.00 97.75 87 VAL A C 1
ATOM 725 O O . VAL A 1 87 ? 7.367 -4.510 -21.160 1.00 97.75 87 VAL A O 1
ATOM 728 N N . ASP A 1 88 ? 5.908 -2.809 -20.881 1.00 97.31 88 ASP A N 1
ATOM 729 C CA . ASP A 1 88 ? 5.640 -2.586 -22.300 1.00 97.31 88 ASP A CA 1
ATOM 730 C C . ASP A 1 88 ? 6.859 -2.048 -23.044 1.00 97.31 88 ASP A C 1
ATOM 732 O O . ASP A 1 88 ? 7.183 -2.559 -24.114 1.00 97.31 88 ASP A O 1
ATOM 736 N N . GLU A 1 89 ? 7.553 -1.052 -22.482 1.00 97.56 89 GLU A N 1
ATOM 737 C CA . GLU A 1 89 ? 8.700 -0.434 -23.154 1.00 97.56 89 GLU A CA 1
ATOM 738 C C . GLU A 1 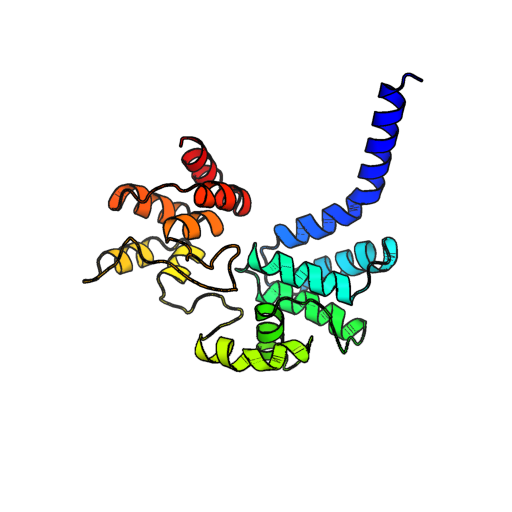89 ? 9.902 -1.383 -23.247 1.00 97.56 89 GLU A C 1
ATOM 740 O O . GLU A 1 89 ? 10.587 -1.427 -24.267 1.00 97.56 89 GLU A O 1
ATOM 745 N N . TYR A 1 90 ? 10.163 -2.155 -22.190 1.00 96.75 90 TYR A N 1
ATOM 746 C CA . TYR A 1 90 ? 11.328 -3.041 -22.120 1.00 96.75 90 TYR A CA 1
ATOM 747 C C . TYR A 1 90 ? 11.006 -4.501 -22.472 1.00 96.75 90 TYR A C 1
ATOM 749 O O . TYR A 1 90 ? 11.880 -5.358 -22.346 1.00 96.75 90 TYR A O 1
ATOM 757 N N . HIS A 1 91 ? 9.772 -4.788 -22.904 1.00 95.25 91 HIS A N 1
ATOM 758 C CA . HIS A 1 91 ? 9.291 -6.119 -23.296 1.00 95.25 91 HIS A CA 1
ATOM 759 C C . HIS A 1 91 ? 9.635 -7.218 -22.278 1.00 95.25 91 HIS A C 1
ATOM 761 O O . HIS A 1 91 ? 10.108 -8.303 -22.627 1.00 95.25 91 HIS A O 1
ATOM 767 N N . LEU A 1 92 ? 9.430 -6.924 -20.993 1.00 93.44 92 LEU A N 1
ATOM 768 C CA . LEU A 1 92 ? 9.811 -7.834 -19.918 1.00 93.44 92 LEU A CA 1
ATOM 769 C C . LEU A 1 92 ? 8.858 -9.027 -19.856 1.00 93.44 92 LEU A C 1
ATOM 771 O O . LEU A 1 92 ? 7.652 -8.865 -19.696 1.00 93.44 92 LEU A O 1
ATOM 775 N N . ASN A 1 93 ? 9.423 -10.229 -19.914 1.00 82.94 93 ASN A N 1
ATOM 776 C CA . ASN A 1 93 ? 8.688 -11.488 -19.790 1.00 82.94 93 ASN A CA 1
ATOM 777 C C . ASN A 1 93 ? 8.784 -12.115 -18.389 1.00 82.94 93 ASN A C 1
ATOM 779 O O . ASN A 1 93 ? 8.006 -13.010 -18.074 1.00 82.94 93 ASN A O 1
ATOM 783 N N . GLN A 1 94 ? 9.727 -11.668 -17.552 1.00 88.88 94 GLN A N 1
ATOM 784 C CA . GLN A 1 94 ? 9.914 -12.190 -16.201 1.00 88.88 94 GLN A CA 1
ATOM 785 C C . GLN A 1 94 ? 10.573 -11.165 -15.266 1.00 88.88 94 GLN A C 1
ATOM 787 O O . GLN A 1 94 ? 11.554 -10.507 -15.613 1.00 88.88 94 GLN A O 1
ATOM 792 N N . VAL A 1 95 ? 10.071 -11.083 -14.033 1.00 90.81 95 VAL A N 1
ATOM 793 C CA . VAL A 1 95 ? 10.603 -10.264 -12.941 1.00 90.81 95 VAL A CA 1
ATOM 794 C C . VAL A 1 95 ? 10.818 -11.137 -11.707 1.00 90.81 95 VAL A C 1
ATOM 796 O O . VAL A 1 95 ? 9.887 -11.523 -11.001 1.00 90.81 95 VAL A O 1
ATOM 799 N N . ASN A 1 96 ? 12.080 -11.431 -11.407 1.00 85.44 96 ASN A N 1
ATOM 800 C CA . ASN A 1 96 ? 12.440 -12.196 -10.216 1.00 85.44 96 ASN A CA 1
ATOM 801 C C . ASN A 1 96 ? 12.219 -11.369 -8.935 1.00 85.44 96 ASN A C 1
ATOM 803 O O . ASN A 1 96 ? 12.474 -10.167 -8.914 1.00 85.44 96 ASN A O 1
ATOM 807 N N . LYS A 1 97 ? 11.818 -12.032 -7.839 1.00 88.31 97 LYS A N 1
ATOM 808 C CA . LYS A 1 97 ? 11.640 -11.458 -6.481 1.00 88.31 97 LYS A CA 1
ATOM 809 C C . LYS A 1 97 ? 10.497 -10.444 -6.301 1.00 88.31 97 LYS A C 1
ATOM 811 O O . LYS A 1 97 ? 10.414 -9.842 -5.236 1.00 88.31 97 LYS A O 1
ATOM 816 N N . ILE A 1 98 ? 9.616 -10.288 -7.288 1.00 94.19 98 ILE A N 1
ATOM 817 C CA . ILE A 1 98 ? 8.426 -9.439 -7.165 1.00 94.19 98 ILE A CA 1
ATOM 818 C C . ILE A 1 98 ? 7.524 -9.889 -6.004 1.00 94.19 98 ILE A C 1
ATOM 820 O O . ILE A 1 98 ? 7.409 -11.088 -5.727 1.00 94.19 98 ILE A O 1
ATOM 824 N N . SER A 1 99 ? 6.877 -8.928 -5.340 1.00 94.75 99 SER A N 1
ATOM 825 C CA . SER A 1 99 ? 5.854 -9.217 -4.332 1.00 94.75 99 SER A CA 1
ATOM 826 C C . SER A 1 99 ? 4.759 -10.123 -4.908 1.00 94.75 99 SER A C 1
ATOM 828 O O . SER A 1 99 ? 4.250 -9.890 -6.005 1.00 94.75 99 SER A O 1
ATOM 830 N N . LYS A 1 100 ? 4.397 -11.158 -4.147 1.00 95.62 100 LYS A N 1
ATOM 831 C CA . LYS A 1 100 ? 3.386 -12.160 -4.500 1.00 95.62 100 LYS A CA 1
ATOM 832 C C . LYS A 1 100 ? 2.026 -11.524 -4.781 1.00 95.62 100 LYS A C 1
ATOM 834 O O . LYS A 1 100 ? 1.482 -11.710 -5.868 1.00 95.62 100 LYS A O 1
ATOM 839 N N . VAL A 1 101 ? 1.545 -10.710 -3.840 1.00 96.88 101 VAL A N 1
ATOM 840 C CA . VAL A 1 101 ? 0.286 -9.974 -3.985 1.00 96.88 101 VAL A CA 1
ATOM 841 C C . VAL A 1 101 ? 0.330 -8.999 -5.164 1.00 96.88 101 VAL A C 1
ATOM 843 O O . VAL A 1 101 ? -0.626 -8.914 -5.925 1.00 96.88 101 VAL A O 1
ATOM 846 N N . PHE A 1 102 ? 1.460 -8.321 -5.393 1.00 97.94 102 PHE A N 1
ATOM 847 C CA . PHE A 1 102 ? 1.595 -7.396 -6.522 1.00 97.94 102 PHE A CA 1
ATOM 848 C C . PHE A 1 102 ? 1.542 -8.128 -7.868 1.00 97.94 102 PHE A C 1
ATOM 850 O O . PHE A 1 102 ? 0.882 -7.666 -8.792 1.00 97.94 102 PHE A O 1
ATOM 857 N N . ASN A 1 103 ? 2.206 -9.284 -7.977 1.00 97.56 103 ASN A N 1
ATOM 858 C CA . ASN A 1 103 ? 2.173 -10.129 -9.171 1.00 97.56 103 ASN A CA 1
ATOM 859 C C . ASN A 1 103 ? 0.745 -10.597 -9.493 1.00 97.56 103 ASN A C 1
ATOM 861 O O . ASN A 1 103 ? 0.330 -10.534 -10.647 1.00 97.56 103 ASN A O 1
ATOM 865 N N . TYR A 1 104 ? -0.013 -11.007 -8.472 1.00 98.12 104 TYR A N 1
ATOM 866 C CA . TYR A 1 104 ? -1.423 -11.365 -8.622 1.00 98.12 104 TYR A CA 1
ATOM 867 C C . TYR A 1 104 ? -2.277 -10.176 -9.080 1.00 98.12 104 TYR A C 1
ATOM 869 O O . TYR A 1 104 ? -3.020 -10.296 -10.050 1.00 98.12 104 TYR A O 1
ATOM 877 N N . LEU A 1 105 ? -2.140 -9.006 -8.447 1.00 98.31 105 LEU A N 1
ATOM 878 C CA . LEU A 1 105 ? -2.906 -7.821 -8.845 1.00 98.31 105 LEU A CA 1
ATOM 879 C C . LEU A 1 105 ? -2.574 -7.360 -10.268 1.00 98.31 105 LEU A C 1
ATOM 881 O O . LEU A 1 105 ? -3.466 -6.955 -11.007 1.00 98.31 105 LEU A O 1
ATOM 885 N N . PHE A 1 106 ? -1.308 -7.456 -10.673 1.00 98.12 106 PHE A N 1
ATOM 886 C CA . PHE A 1 106 ? -0.891 -7.138 -12.036 1.00 98.12 106 PHE A CA 1
ATOM 887 C C . PHE A 1 106 ? -1.503 -8.101 -13.059 1.00 98.12 106 PHE A C 1
ATOM 889 O O . PHE A 1 106 ? -1.967 -7.669 -14.114 1.00 98.12 106 PHE A O 1
ATOM 896 N N . TYR A 1 107 ? -1.566 -9.392 -12.722 1.00 97.50 107 TYR A N 1
ATOM 897 C CA . TYR A 1 107 ? -2.281 -10.383 -13.520 1.00 97.50 107 TYR A CA 1
ATOM 898 C C . TYR A 1 107 ? -3.778 -10.075 -13.609 1.00 97.50 107 TYR A C 1
ATOM 900 O O . TYR A 1 107 ? -4.327 -10.086 -14.705 1.00 97.50 107 TYR A O 1
ATOM 908 N N . LYS A 1 108 ? -4.427 -9.742 -12.492 1.00 97.50 108 LYS A N 1
ATOM 909 C CA . LYS A 1 108 ? -5.859 -9.419 -12.461 1.00 97.50 108 LYS A CA 1
ATOM 910 C C . LYS A 1 108 ? -6.208 -8.202 -13.324 1.00 97.50 108 LYS A C 1
ATOM 912 O O . LYS A 1 108 ? -7.238 -8.203 -13.986 1.00 97.50 108 LYS A O 1
ATOM 917 N N . GLU A 1 109 ? -5.341 -7.191 -13.340 1.00 97.69 109 GLU A N 1
ATOM 918 C CA . GLU A 1 109 ? -5.566 -5.942 -14.079 1.00 97.69 109 GLU A CA 1
ATOM 919 C C . GLU A 1 109 ? -5.221 -6.062 -15.576 1.00 97.69 109 GLU A C 1
ATOM 921 O O . GLU A 1 109 ? -5.949 -5.554 -16.426 1.00 97.69 109 GLU A O 1
ATOM 926 N N . TYR A 1 110 ? -4.115 -6.734 -15.919 1.00 97.31 110 TYR A N 1
ATOM 927 C CA . TYR A 1 110 ? -3.559 -6.716 -17.283 1.00 97.31 110 TYR A CA 1
ATOM 928 C C . TYR A 1 110 ? -3.462 -8.087 -17.955 1.00 97.31 110 TYR A C 1
ATOM 930 O O . TYR A 1 110 ? -2.995 -8.170 -19.090 1.00 97.31 110 TYR A O 1
ATOM 938 N N . ASN A 1 111 ? -3.868 -9.162 -17.278 1.00 96.44 111 ASN A N 1
ATOM 939 C CA . ASN A 1 111 ? -3.735 -10.549 -17.731 1.00 96.44 111 ASN A CA 1
ATOM 940 C C . ASN A 1 111 ? -2.280 -10.948 -18.072 1.00 96.44 111 ASN A C 1
ATOM 942 O O . ASN A 1 111 ? -2.030 -11.757 -18.966 1.00 96.44 111 ASN A O 1
ATOM 946 N N . ILE A 1 112 ? -1.305 -10.371 -17.356 1.00 95.94 112 ILE A N 1
ATOM 947 C CA . ILE A 1 112 ? 0.133 -10.641 -17.509 1.00 95.94 112 ILE A CA 1
ATOM 948 C C . ILE A 1 112 ? 0.688 -11.160 -16.184 1.00 95.94 112 ILE A C 1
ATOM 950 O O . ILE A 1 112 ? 0.527 -10.525 -15.145 1.00 95.94 112 ILE A O 1
ATOM 954 N N . VAL A 1 113 ? 1.394 -12.289 -16.221 1.00 96.50 113 VAL A N 1
ATOM 955 C CA . VAL A 1 113 ? 2.101 -12.831 -15.054 1.00 96.50 113 VAL A CA 1
ATOM 956 C C . VAL A 1 113 ? 3.563 -12.414 -15.128 1.00 96.50 113 VAL A C 1
ATOM 958 O O . VAL A 1 113 ? 4.284 -12.823 -16.031 1.00 96.50 113 VAL A O 1
ATOM 961 N N . LEU A 1 114 ? 4.010 -11.595 -14.174 1.00 95.75 114 LEU A N 1
ATOM 962 C CA . LEU A 1 114 ? 5.393 -11.106 -14.133 1.00 95.75 114 LEU A CA 1
ATOM 963 C C . LEU A 1 114 ? 6.351 -12.151 -13.559 1.00 95.75 114 LEU A C 1
ATOM 965 O O . LEU A 1 114 ? 7.543 -12.119 -13.844 1.00 95.75 114 LEU A O 1
ATOM 969 N N . ASN A 1 115 ? 5.860 -13.078 -12.737 1.00 95.50 115 ASN A N 1
ATOM 970 C CA . ASN A 1 115 ? 6.660 -14.171 -12.195 1.00 95.50 115 ASN A CA 1
ATOM 971 C C . ASN A 1 115 ? 5.844 -15.462 -12.089 1.00 95.50 115 ASN A C 1
ATOM 973 O O . ASN A 1 115 ? 5.013 -15.607 -11.190 1.00 95.50 115 ASN A O 1
ATOM 977 N N . GLU A 1 116 ? 6.124 -16.415 -12.976 1.00 94.25 116 GLU A N 1
ATOM 978 C CA . GLU A 1 116 ? 5.430 -17.708 -13.042 1.00 94.25 116 GLU A CA 1
ATOM 979 C C . GLU A 1 116 ? 5.559 -18.535 -11.758 1.00 94.25 116 GLU A C 1
ATOM 981 O O . GLU A 1 116 ? 4.617 -19.217 -11.360 1.00 94.25 116 GLU A O 1
ATOM 986 N N . ASN A 1 117 ? 6.676 -18.404 -11.033 1.00 91.38 117 ASN A N 1
ATOM 987 C CA . ASN A 1 117 ? 6.882 -19.126 -9.774 1.00 91.38 117 ASN A CA 1
ATOM 988 C C . ASN A 1 117 ? 5.872 -18.730 -8.684 1.00 91.38 117 ASN A C 1
ATOM 990 O O . ASN A 1 117 ? 5.725 -19.452 -7.704 1.00 91.38 117 ASN A O 1
ATOM 994 N N . GLY A 1 118 ? 5.219 -17.571 -8.822 1.00 88.19 118 GLY A N 1
ATOM 995 C CA . GLY A 1 118 ? 4.185 -17.094 -7.907 1.00 88.19 118 GLY A CA 1
ATOM 996 C C . GLY A 1 118 ? 2.758 -17.358 -8.383 1.00 88.19 118 GLY A C 1
ATOM 997 O O . GLY A 1 118 ? 1.834 -16.891 -7.730 1.00 88.19 118 GLY A O 1
ATOM 998 N N . ARG A 1 119 ? 2.545 -18.050 -9.510 1.00 92.81 119 ARG A N 1
ATOM 999 C CA . ARG A 1 119 ? 1.195 -18.276 -10.057 1.00 92.81 119 ARG A CA 1
ATOM 1000 C C . ARG A 1 119 ? 0.358 -19.217 -9.185 1.00 92.81 119 ARG A C 1
ATOM 1002 O O . ARG A 1 119 ? -0.854 -19.073 -9.107 1.00 92.81 119 ARG A O 1
ATOM 1009 N N . ASN A 1 120 ? 0.993 -20.174 -8.513 1.00 93.38 120 ASN A N 1
ATOM 1010 C CA . ASN A 1 120 ? 0.317 -21.202 -7.716 1.00 93.38 120 ASN A CA 1
ATOM 1011 C C . ASN A 1 120 ? -0.511 -20.655 -6.539 1.00 93.38 120 ASN A C 1
ATOM 1013 O O . ASN A 1 120 ? -1.458 -21.309 -6.126 1.00 93.38 120 ASN A O 1
ATOM 1017 N N . ILE A 1 121 ? -0.169 -19.474 -6.023 1.00 94.56 121 ILE A N 1
ATOM 1018 C CA . ILE A 1 121 ? -0.867 -18.810 -4.907 1.00 94.56 121 ILE A CA 1
ATOM 1019 C C . ILE A 1 121 ? -1.954 -17.826 -5.373 1.00 94.56 121 ILE A C 1
ATOM 1021 O O . ILE A 1 121 ? -2.548 -17.135 -4.554 1.00 94.56 121 ILE A O 1
ATOM 1025 N N . PHE A 1 122 ? -2.200 -17.693 -6.682 1.00 97.00 122 PHE A N 1
ATOM 1026 C CA . PHE A 1 122 ? -3.205 -16.746 -7.182 1.00 97.00 122 PHE A CA 1
ATOM 1027 C C . PHE A 1 122 ? -4.616 -17.115 -6.728 1.00 97.00 122 PHE A C 1
ATOM 1029 O O . PHE A 1 122 ? -5.396 -16.220 -6.424 1.00 97.00 122 PHE A O 1
ATOM 1036 N N . ASN A 1 123 ? -4.913 -18.412 -6.619 1.00 96.69 123 ASN A N 1
ATOM 1037 C CA . ASN A 1 123 ? -6.199 -18.878 -6.106 1.00 96.69 123 ASN A CA 1
ATOM 1038 C C . ASN A 1 123 ? -6.419 -18.410 -4.660 1.00 96.69 123 ASN A C 1
ATOM 1040 O O . ASN A 1 123 ? -7.496 -17.916 -4.355 1.00 96.69 123 ASN A O 1
ATOM 1044 N N . ASP A 1 124 ? -5.381 -18.443 -3.815 1.00 96.44 124 ASP A N 1
ATOM 1045 C CA . ASP A 1 124 ? -5.466 -17.965 -2.428 1.00 96.44 124 ASP A CA 1
ATOM 1046 C C . ASP A 1 124 ? -5.851 -16.474 -2.367 1.00 96.44 124 ASP A C 1
ATOM 1048 O O . ASP A 1 124 ? -6.631 -16.054 -1.512 1.00 96.44 124 ASP A O 1
ATOM 1052 N N . PHE A 1 125 ? -5.324 -15.657 -3.288 1.00 97.00 125 PHE A N 1
ATOM 1053 C CA . PHE A 1 125 ? -5.665 -14.235 -3.372 1.00 97.00 125 PHE A CA 1
ATOM 1054 C C . PHE A 1 125 ? -7.044 -13.970 -3.986 1.00 97.00 125 PHE A C 1
ATOM 1056 O O . PHE A 1 125 ? -7.688 -12.985 -3.614 1.00 97.00 125 PHE A O 1
ATOM 1063 N N . GLU A 1 126 ? -7.495 -14.809 -4.918 1.00 96.50 126 GLU A N 1
ATOM 1064 C CA . GLU A 1 126 ? -8.835 -14.715 -5.504 1.00 96.50 126 GLU A CA 1
ATOM 1065 C C . GLU A 1 126 ? -9.910 -15.080 -4.474 1.00 96.50 126 GLU A C 1
ATOM 1067 O O . GLU A 1 126 ? -10.852 -14.309 -4.277 1.00 96.50 126 GLU A O 1
ATOM 1072 N N . ASP A 1 127 ? -9.709 -16.181 -3.745 1.00 96.31 127 ASP A N 1
ATOM 1073 C CA . ASP A 1 127 ? -10.594 -16.643 -2.669 1.00 96.31 127 ASP A CA 1
ATOM 1074 C C . ASP A 1 127 ? -10.664 -15.630 -1.517 1.00 96.31 127 ASP A C 1
ATOM 1076 O O . ASP A 1 127 ? -11.711 -15.447 -0.898 1.00 96.31 127 ASP A O 1
ATOM 1080 N N . ALA A 1 128 ? -9.560 -14.928 -1.247 1.00 95.00 128 ALA A N 1
ATOM 1081 C CA . ALA A 1 128 ? -9.509 -13.844 -0.268 1.00 95.00 128 ALA A CA 1
ATOM 1082 C C . ALA A 1 128 ? -9.930 -12.470 -0.834 1.00 95.00 128 ALA A C 1
ATOM 1084 O O . ALA A 1 128 ? -9.762 -11.454 -0.155 1.00 95.00 128 ALA A O 1
ATOM 1085 N N . HIS A 1 129 ? -10.445 -12.424 -2.067 1.00 95.06 129 HIS A N 1
ATOM 1086 C CA . HIS A 1 129 ? -10.978 -11.233 -2.738 1.00 95.06 129 HIS A CA 1
ATOM 1087 C C . HIS A 1 129 ? -10.010 -10.041 -2.810 1.00 95.06 129 HIS A C 1
ATOM 1089 O O . HIS A 1 129 ? -10.405 -8.875 -2.746 1.00 95.06 129 HIS A O 1
ATOM 1095 N N . TYR A 1 130 ? -8.714 -10.310 -2.999 1.00 96.88 130 TYR A N 1
ATOM 1096 C CA . TYR A 1 130 ? -7.732 -9.245 -3.186 1.00 96.88 130 TYR A CA 1
ATOM 1097 C C . TYR A 1 130 ? -8.011 -8.477 -4.483 1.00 96.88 130 TYR A C 1
ATOM 1099 O O . TYR A 1 130 ? -8.291 -9.051 -5.545 1.00 96.88 130 TYR A O 1
ATOM 1107 N N . SER A 1 131 ? -7.893 -7.154 -4.388 1.00 96.56 131 SER A N 1
ATOM 1108 C CA . SER A 1 131 ? -8.140 -6.217 -5.480 1.00 96.56 131 SER A CA 1
ATOM 1109 C C . SER A 1 131 ? -7.219 -5.000 -5.384 1.00 96.56 131 SER A C 1
ATOM 1111 O O . SER A 1 131 ? -6.754 -4.629 -4.304 1.00 96.56 131 SER A O 1
ATOM 1113 N N . SER A 1 132 ? -6.985 -4.346 -6.523 1.00 96.50 132 SER A N 1
ATOM 1114 C CA . SER A 1 132 ? -6.238 -3.091 -6.621 1.00 96.50 132 SER A CA 1
ATOM 1115 C C . SER A 1 132 ? -6.986 -1.898 -5.994 1.00 96.50 132 SER A C 1
ATOM 1117 O O . SER A 1 132 ? -6.381 -0.849 -5.785 1.00 96.50 132 SER A O 1
ATOM 1119 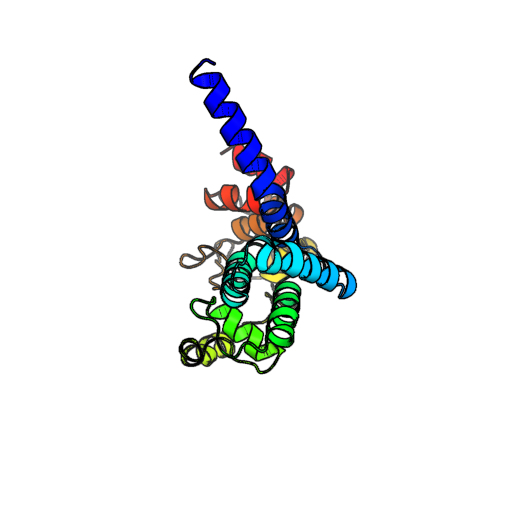N N . ASP A 1 133 ? -8.265 -2.069 -5.626 1.00 95.81 133 ASP A N 1
ATOM 1120 C CA . ASP A 1 133 ? -9.057 -1.116 -4.824 1.00 95.81 133 ASP A CA 1
ATOM 1121 C C . ASP A 1 133 ? -8.834 -1.222 -3.302 1.00 95.81 133 ASP A C 1
ATOM 1123 O O . ASP A 1 133 ? -9.352 -0.393 -2.547 1.00 95.81 133 ASP A O 1
ATOM 1127 N N . ILE A 1 134 ? -8.033 -2.202 -2.862 1.00 96.81 134 ILE A N 1
ATOM 1128 C CA . ILE A 1 134 ? -7.629 -2.503 -1.476 1.00 96.81 134 ILE A CA 1
ATOM 1129 C C . ILE A 1 134 ? -8.762 -2.971 -0.565 1.00 96.81 134 ILE A C 1
ATOM 1131 O O . ILE A 1 134 ? -8.671 -4.057 -0.003 1.00 96.81 134 ILE A O 1
ATOM 1135 N N . HIS A 1 135 ? -9.816 -2.168 -0.433 1.00 96.88 135 HIS A N 1
ATOM 1136 C CA . HIS A 1 135 ? -11.001 -2.475 0.363 1.00 96.88 135 HIS A CA 1
ATOM 1137 C C . HIS A 1 135 ? -12.257 -2.324 -0.476 1.00 96.88 135 HIS A C 1
ATOM 1139 O O . HIS A 1 135 ? -12.431 -1.317 -1.171 1.00 96.88 135 HIS A O 1
ATOM 1145 N N . GLU A 1 136 ? -13.157 -3.294 -0.349 1.00 94.12 136 GLU A N 1
ATOM 1146 C CA . GLU A 1 136 ? -14.495 -3.213 -0.921 1.00 94.12 136 GLU A CA 1
ATOM 1147 C C . GLU A 1 136 ? -15.273 -2.019 -0.355 1.00 94.12 136 GLU A C 1
ATOM 1149 O O . GLU A 1 136 ? -15.064 -1.573 0.782 1.00 94.12 136 GLU A O 1
ATOM 1154 N N . GLN A 1 137 ? -16.198 -1.505 -1.164 1.00 93.44 137 GLN A N 1
ATOM 1155 C CA . GLN A 1 137 ? -17.095 -0.430 -0.756 1.00 93.44 137 GLN A CA 1
ATOM 1156 C C . GLN A 1 137 ? -17.963 -0.864 0.427 1.00 93.44 137 GLN A C 1
ATOM 1158 O O . GLN A 1 137 ? -18.314 -2.033 0.559 1.00 93.44 137 GLN A O 1
ATOM 1163 N N . ASN A 1 138 ? -18.354 0.095 1.269 1.00 93.56 138 ASN A N 1
ATOM 1164 C CA . ASN A 1 138 ? -19.192 -0.158 2.446 1.00 93.56 138 ASN A CA 1
ATOM 1165 C C . ASN A 1 138 ? -18.576 -1.158 3.444 1.00 93.56 138 ASN A C 1
ATOM 1167 O O . ASN A 1 138 ? -19.293 -1.948 4.059 1.00 93.56 138 ASN A O 1
ATOM 1171 N N . THR A 1 139 ? -17.256 -1.114 3.635 1.00 96.75 139 THR A N 1
ATOM 1172 C CA . THR A 1 139 ? -16.553 -1.849 4.698 1.00 96.75 139 THR A CA 1
ATOM 1173 C C . THR A 1 139 ? -15.951 -0.880 5.711 1.00 96.75 139 THR A C 1
ATOM 1175 O O . THR A 1 139 ? -15.620 0.256 5.374 1.00 96.75 139 THR A O 1
ATOM 1178 N N . ILE A 1 140 ? -15.753 -1.322 6.957 1.00 98.06 140 ILE A N 1
ATOM 1179 C CA . ILE A 1 140 ? -15.120 -0.484 7.990 1.00 98.06 140 ILE A CA 1
ATOM 1180 C C . ILE A 1 140 ? -13.695 -0.067 7.602 1.00 98.06 140 ILE A C 1
ATOM 1182 O O . ILE A 1 140 ? -13.292 1.071 7.835 1.00 98.06 140 ILE A O 1
ATOM 1186 N N . HIS A 1 141 ? -12.948 -0.966 6.959 1.00 97.81 141 HIS A N 1
ATOM 1187 C CA . HIS A 1 141 ? -11.591 -0.692 6.502 1.00 97.81 141 HIS A CA 1
ATOM 1188 C C . HIS A 1 141 ? -11.569 0.366 5.393 1.00 97.81 141 HIS A C 1
ATOM 1190 O O . HIS A 1 141 ? -10.690 1.230 5.394 1.00 97.81 141 HIS A O 1
ATOM 1196 N N . ARG A 1 142 ? -12.564 0.350 4.491 1.00 97.88 142 ARG A N 1
ATOM 1197 C CA . ARG A 1 142 ? -12.764 1.406 3.492 1.00 97.88 142 ARG A CA 1
ATOM 1198 C C . ARG A 1 142 ? -13.096 2.741 4.148 1.00 97.88 142 ARG A C 1
ATOM 1200 O O . ARG A 1 142 ? -12.461 3.734 3.804 1.00 97.88 142 ARG A O 1
ATOM 1207 N N . SER A 1 143 ? -14.010 2.753 5.121 1.00 98.31 143 SER A N 1
ATOM 1208 C CA . SER A 1 143 ? -14.345 3.966 5.880 1.00 98.31 143 SER A CA 1
ATOM 1209 C C . SER A 1 143 ? -13.106 4.575 6.529 1.00 98.31 143 SER A C 1
ATOM 1211 O O . SER A 1 143 ? -12.895 5.775 6.428 1.00 98.31 143 SER A O 1
ATOM 1213 N N . ILE A 1 144 ? -12.242 3.749 7.132 1.00 98.56 144 ILE A N 1
ATOM 1214 C CA . ILE A 1 144 ? -10.970 4.222 7.688 1.00 98.56 144 ILE A CA 1
ATOM 1215 C C . ILE A 1 144 ? -10.067 4.763 6.578 1.00 98.56 144 ILE A C 1
ATOM 1217 O O . ILE A 1 144 ? -9.589 5.883 6.702 1.00 98.56 144 ILE A O 1
ATOM 1221 N N . MET A 1 145 ? -9.844 4.027 5.487 1.00 98.12 145 MET A N 1
ATOM 1222 C CA . MET A 1 145 ? -8.973 4.477 4.389 1.00 98.12 145 MET A CA 1
ATOM 1223 C C . MET A 1 145 ? -9.387 5.832 3.787 1.00 98.12 145 MET A C 1
ATOM 1225 O O . MET A 1 145 ? -8.526 6.610 3.370 1.00 98.12 145 MET A O 1
ATOM 1229 N N . ASP A 1 146 ? -10.688 6.120 3.753 1.00 97.75 146 ASP A N 1
ATOM 1230 C CA . ASP A 1 146 ? -11.242 7.376 3.239 1.00 97.75 146 ASP A CA 1
ATOM 1231 C C . ASP A 1 146 ? -11.479 8.445 4.333 1.00 97.75 146 ASP A C 1
ATOM 1233 O O . ASP A 1 146 ? -11.923 9.545 4.018 1.00 97.75 146 ASP A O 1
ATOM 1237 N N . ASP A 1 147 ? -11.137 8.148 5.592 1.00 98.38 147 ASP A N 1
ATOM 1238 C CA . ASP A 1 147 ? -11.428 8.952 6.794 1.00 98.38 147 ASP A CA 1
ATOM 1239 C C . ASP A 1 147 ? -12.918 9.331 6.947 1.00 98.38 147 ASP A C 1
ATOM 1241 O O . ASP A 1 147 ? -13.281 10.392 7.460 1.00 98.38 147 ASP A O 1
ATOM 1245 N N . ASP A 1 148 ? -13.811 8.440 6.506 1.00 98.44 148 ASP A N 1
ATOM 1246 C CA . ASP A 1 148 ? -15.258 8.599 6.622 1.00 98.44 148 ASP A CA 1
ATOM 1247 C C . ASP A 1 148 ? -15.733 8.254 8.037 1.00 98.44 148 ASP A C 1
ATOM 1249 O O . ASP A 1 148 ? -16.131 7.128 8.373 1.00 98.44 148 ASP A O 1
ATOM 1253 N N . LYS A 1 149 ? -15.730 9.287 8.875 1.00 97.69 149 LYS A N 1
ATOM 1254 C CA . LYS A 1 149 ? -16.184 9.202 10.260 1.00 97.69 149 LYS A CA 1
ATOM 1255 C C . LYS A 1 149 ? -17.651 8.814 10.414 1.00 97.69 149 LYS A C 1
ATOM 1257 O O . LYS A 1 149 ? -17.997 8.192 11.415 1.00 97.69 149 LYS A O 1
ATOM 1262 N N . ILE A 1 150 ? -18.519 9.184 9.467 1.00 98.19 150 ILE A N 1
ATOM 1263 C CA . ILE A 1 150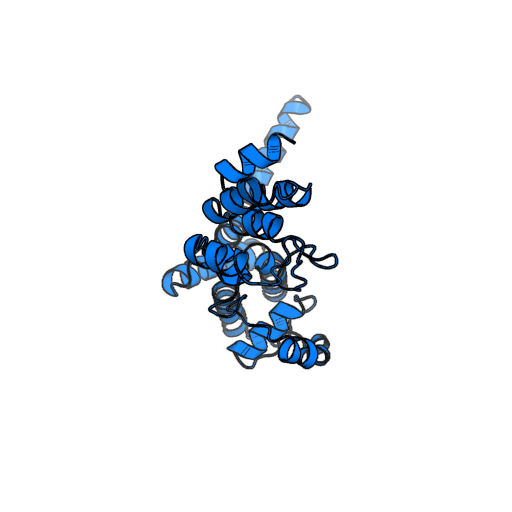 ? -19.960 8.918 9.575 1.00 98.19 150 ILE A CA 1
ATOM 1264 C C . ILE A 1 150 ? -20.183 7.421 9.410 1.00 98.19 150 ILE A C 1
ATOM 1266 O O . ILE A 1 150 ? -20.799 6.785 10.270 1.00 98.19 150 ILE A O 1
ATOM 1270 N N . SER A 1 151 ? -19.603 6.847 8.356 1.00 98.00 151 SER A N 1
ATOM 1271 C CA . SER A 1 151 ? -19.650 5.406 8.125 1.00 98.00 151 SER A CA 1
ATOM 1272 C C . SER A 1 151 ? -18.999 4.637 9.272 1.00 98.00 151 SER A C 1
ATOM 1274 O O . SER A 1 151 ? -19.576 3.655 9.741 1.00 98.00 151 SER A O 1
ATOM 1276 N N . LEU A 1 152 ? -17.844 5.091 9.784 1.00 98.19 152 LEU A N 1
ATOM 1277 C CA . LEU A 1 152 ? -17.201 4.456 10.941 1.00 98.19 152 LEU A CA 1
ATOM 1278 C C . LEU A 1 152 ? -18.119 4.433 12.171 1.00 98.19 152 LEU A C 1
ATOM 1280 O O . LEU A 1 152 ? -18.263 3.378 12.786 1.00 98.19 152 LEU A O 1
ATOM 1284 N N . ILE A 1 153 ? -18.769 5.554 12.513 1.00 98.06 153 ILE A N 1
ATOM 1285 C CA . ILE A 1 153 ? -19.712 5.609 13.642 1.00 98.06 153 ILE A CA 1
ATOM 1286 C C . ILE A 1 153 ? -20.806 4.562 13.452 1.00 98.06 153 ILE A C 1
ATOM 1288 O O . ILE A 1 153 ? -20.999 3.742 14.349 1.00 98.06 153 ILE A O 1
ATOM 1292 N N . ILE A 1 154 ? -21.436 4.515 12.273 1.00 98.19 154 ILE A N 1
ATOM 1293 C CA . ILE A 1 154 ? -22.488 3.537 11.959 1.00 98.19 154 ILE A CA 1
ATOM 1294 C C . ILE A 1 154 ? -21.994 2.102 12.170 1.00 98.19 154 ILE A C 1
ATOM 1296 O O . ILE A 1 154 ? -22.715 1.308 12.767 1.00 98.19 154 ILE A O 1
ATOM 1300 N N . PHE A 1 155 ? -20.781 1.751 11.724 1.00 97.88 155 PHE A N 1
ATOM 1301 C CA . PHE A 1 155 ? -20.211 0.420 11.977 1.00 97.88 155 PHE A CA 1
ATOM 1302 C C . PHE A 1 155 ? -20.042 0.131 13.466 1.00 97.88 155 PHE A C 1
ATOM 1304 O O . PHE A 1 155 ? -20.328 -0.981 13.905 1.00 97.88 155 PHE A O 1
ATOM 1311 N N . THR A 1 156 ? -19.596 1.124 14.233 1.00 97.19 156 THR A N 1
ATOM 1312 C CA . THR A 1 156 ? -19.296 0.951 15.657 1.00 97.19 156 THR A CA 1
ATOM 1313 C C . THR A 1 156 ? -20.537 0.851 16.547 1.00 97.19 156 THR A C 1
ATOM 1315 O O . THR A 1 156 ? -20.407 0.436 17.695 1.00 97.19 156 THR A O 1
ATOM 1318 N N . GLU A 1 157 ? -21.715 1.247 16.049 1.00 97.44 157 GLU A N 1
ATOM 1319 C CA . GLU A 1 157 ? -23.001 1.092 16.752 1.00 97.44 157 GLU A CA 1
ATOM 1320 C C . GLU A 1 157 ? -23.728 -0.215 16.398 1.00 97.44 157 GLU A C 1
ATOM 1322 O O . GLU A 1 157 ? -24.799 -0.489 16.940 1.00 97.44 157 GLU A O 1
ATOM 1327 N N . ARG A 1 158 ? -23.193 -1.028 15.477 1.00 96.81 158 ARG A N 1
ATOM 1328 C CA . ARG A 1 158 ? -23.823 -2.307 15.120 1.00 96.81 158 ARG A CA 1
ATOM 1329 C C . ARG A 1 158 ? -23.724 -3.291 16.279 1.00 96.81 158 ARG A C 1
ATOM 1331 O O . ARG A 1 158 ? -22.687 -3.403 16.936 1.00 96.81 158 ARG A O 1
ATOM 1338 N N . GLU A 1 159 ? -24.794 -4.054 16.478 1.00 96.62 159 GLU A N 1
ATOM 1339 C CA . GLU A 1 159 ? -24.782 -5.180 17.406 1.00 96.62 159 GLU A CA 1
ATOM 1340 C C . GLU A 1 159 ? -23.659 -6.159 17.025 1.00 96.62 159 GLU A C 1
ATOM 1342 O O . GLU A 1 159 ? -23.477 -6.492 15.853 1.00 96.62 159 GLU A O 1
ATOM 1347 N N . GLY A 1 160 ? -22.868 -6.576 18.016 1.00 95.12 160 GLY A N 1
ATOM 1348 C CA . GLY A 1 160 ? -21.730 -7.471 17.804 1.00 95.12 160 GLY A CA 1
ATOM 1349 C C . GLY A 1 160 ? -20.460 -6.809 17.255 1.00 95.12 160 GLY A C 1
ATOM 1350 O O . GLY A 1 160 ? -19.532 -7.528 16.891 1.00 95.12 160 GLY A O 1
ATOM 1351 N N . PHE A 1 161 ? -20.373 -5.472 17.197 1.00 97.38 161 PHE A N 1
ATOM 1352 C CA . PHE A 1 161 ? -19.131 -4.788 16.825 1.00 97.38 161 PHE A CA 1
ATOM 1353 C C . PHE A 1 161 ? -17.972 -5.153 17.770 1.00 97.38 161 PHE A C 1
ATOM 1355 O O . PHE A 1 161 ? -17.990 -4.837 18.961 1.00 97.38 161 PHE A O 1
ATOM 1362 N N . ASP A 1 162 ? -16.926 -5.770 17.215 1.00 96.88 162 ASP A N 1
ATOM 1363 C CA . ASP A 1 162 ? -15.678 -6.034 17.927 1.00 96.88 162 ASP A CA 1
ATOM 1364 C C . ASP A 1 162 ? -14.686 -4.880 17.730 1.00 96.88 162 ASP A C 1
ATOM 1366 O O . ASP A 1 162 ? -14.104 -4.698 16.656 1.00 96.88 162 ASP A O 1
ATOM 1370 N N . LYS A 1 163 ? -14.451 -4.112 18.796 1.00 94.94 163 LYS A N 1
ATOM 1371 C CA . LYS A 1 163 ? -13.467 -3.018 18.809 1.00 94.94 163 LYS A CA 1
ATOM 1372 C C . LYS A 1 163 ? -12.014 -3.492 18.676 1.00 94.94 163 LYS A C 1
ATOM 1374 O O . LYS A 1 163 ? -11.148 -2.683 18.350 1.00 94.94 163 LYS A O 1
ATOM 1379 N N . ASN A 1 164 ? -11.747 -4.768 18.958 1.00 95.25 164 ASN A N 1
ATOM 1380 C CA . ASN A 1 164 ? -10.419 -5.376 18.912 1.00 95.25 164 ASN A CA 1
ATOM 1381 C C . ASN A 1 164 ? -10.178 -6.156 17.612 1.00 95.25 164 ASN A C 1
ATOM 1383 O O . ASN A 1 164 ? -9.142 -6.816 17.491 1.00 95.25 164 ASN A O 1
ATOM 1387 N N . GLN A 1 165 ? -11.102 -6.077 16.646 1.00 96.50 165 GLN A N 1
ATOM 1388 C CA . GLN A 1 165 ? -10.946 -6.734 15.355 1.00 96.50 165 GLN A CA 1
ATOM 1389 C C . GLN A 1 165 ? -9.641 -6.302 14.676 1.00 96.50 165 GLN A C 1
ATOM 1391 O O . GLN A 1 165 ? -9.201 -5.150 14.783 1.00 96.50 165 GLN A O 1
ATOM 1396 N N . LYS A 1 166 ? -9.028 -7.243 13.959 1.00 96.56 166 LYS A N 1
ATOM 1397 C CA . LYS A 1 166 ? -7.765 -7.025 13.259 1.00 96.56 166 LYS A CA 1
ATOM 1398 C C . LYS A 1 166 ? -7.865 -7.425 11.797 1.00 96.56 166 LYS A C 1
ATOM 1400 O O . LYS A 1 166 ? -8.391 -8.485 11.470 1.00 96.56 166 LYS A O 1
ATOM 1405 N N . LEU A 1 167 ? -7.262 -6.613 10.938 1.00 96.56 167 LEU A N 1
ATOM 1406 C CA . LEU A 1 167 ? -7.111 -6.873 9.514 1.00 96.56 167 LEU A CA 1
ATOM 1407 C C . LEU A 1 167 ? -5.812 -7.642 9.248 1.00 96.56 167 LEU A C 1
ATOM 1409 O O . LEU A 1 167 ? -4.723 -7.118 9.481 1.00 96.56 167 LEU A O 1
ATOM 1413 N N . LYS A 1 168 ? -5.913 -8.859 8.709 1.00 96.06 168 LYS A N 1
ATOM 1414 C CA . LYS A 1 168 ? -4.769 -9.594 8.145 1.00 96.06 168 LYS A CA 1
ATOM 1415 C C . LYS A 1 168 ? -4.807 -9.474 6.629 1.00 96.06 168 LYS A C 1
ATOM 1417 O O . LYS A 1 168 ? -5.787 -9.880 6.013 1.00 96.06 168 LYS A O 1
ATOM 1422 N N . SER A 1 169 ? -3.770 -8.893 6.031 1.00 95.44 169 SER A N 1
ATOM 1423 C CA . SER A 1 169 ? -3.722 -8.694 4.581 1.00 95.44 169 SER A CA 1
ATOM 1424 C C . SER A 1 169 ? -2.299 -8.469 4.075 1.00 95.44 169 SER A C 1
ATOM 1426 O O . SER A 1 169 ? -1.597 -7.596 4.585 1.00 95.44 169 SER A O 1
ATOM 1428 N N . GLU A 1 170 ? -1.888 -9.185 3.025 1.00 95.56 170 GLU A N 1
ATOM 1429 C CA . GLU A 1 170 ? -0.594 -8.977 2.355 1.00 95.56 170 GLU A CA 1
ATOM 1430 C C . GLU A 1 170 ? -0.482 -7.603 1.671 1.00 95.56 170 GLU A C 1
ATOM 1432 O O . GLU A 1 170 ? 0.611 -7.193 1.284 1.00 95.56 170 GLU A O 1
ATOM 1437 N N . LEU A 1 171 ? -1.587 -6.854 1.554 1.00 96.81 171 LEU A N 1
ATOM 1438 C CA . LEU A 1 171 ? -1.576 -5.478 1.048 1.00 96.81 171 LEU A CA 1
ATOM 1439 C C . LEU A 1 171 ? -1.039 -4.471 2.066 1.00 96.81 171 LEU A C 1
ATOM 1441 O O . LEU A 1 171 ? -0.847 -3.310 1.710 1.00 96.81 171 LEU A O 1
ATOM 1445 N N . TYR A 1 172 ? -0.788 -4.890 3.307 1.00 96.81 172 TYR A N 1
ATOM 1446 C CA . TYR A 1 172 ? -0.256 -4.038 4.361 1.00 96.81 172 TYR A CA 1
ATOM 1447 C C . TYR A 1 172 ? 1.047 -4.597 4.948 1.00 96.81 172 TYR A C 1
ATOM 1449 O O . TYR A 1 172 ? 1.183 -5.809 5.129 1.00 96.81 172 TYR A O 1
ATOM 1457 N N . PRO A 1 173 ? 2.009 -3.729 5.306 1.00 93.69 173 PRO A N 1
ATOM 1458 C CA . PRO A 1 173 ? 3.256 -4.154 5.926 1.00 93.69 173 PRO A CA 1
ATOM 1459 C C . PRO A 1 173 ? 3.013 -4.671 7.350 1.00 93.69 173 PRO A C 1
ATOM 1461 O O . PRO A 1 173 ? 2.245 -4.076 8.101 1.00 93.69 173 PRO A O 1
ATOM 1464 N N . TYR A 1 174 ? 3.729 -5.728 7.745 1.00 88.50 174 TYR A N 1
ATOM 1465 C CA . TYR A 1 174 ? 3.709 -6.305 9.102 1.00 88.50 174 TYR A CA 1
ATOM 1466 C C . TYR A 1 174 ? 2.333 -6.807 9.589 1.00 88.50 174 TYR A C 1
ATOM 1468 O O . TYR A 1 174 ? 2.063 -6.824 10.787 1.00 88.50 174 TYR A O 1
ATOM 1476 N N . SER A 1 175 ? 1.468 -7.262 8.681 1.00 89.94 175 SER A N 1
ATOM 1477 C CA . SER A 1 175 ? 0.078 -7.638 8.983 1.00 89.94 175 SER A CA 1
ATOM 1478 C C . SER A 1 175 ? -0.138 -9.082 9.469 1.00 89.94 175 SER A C 1
ATOM 1480 O O . SER A 1 175 ? -1.283 -9.472 9.697 1.00 89.94 175 SER A O 1
ATOM 1482 N N . ASN A 1 176 ? 0.918 -9.885 9.662 1.00 90.31 176 ASN A N 1
ATOM 1483 C CA . ASN A 1 176 ? 0.805 -11.302 10.062 1.00 90.31 176 ASN A CA 1
ATOM 1484 C C . ASN A 1 176 ? 0.019 -11.490 11.379 1.00 90.31 176 ASN A C 1
ATOM 1486 O O . ASN A 1 176 ? -0.844 -12.367 11.484 1.00 90.31 176 ASN A O 1
ATOM 1490 N N . GLU A 1 177 ? 0.269 -10.614 12.356 1.00 91.81 177 GLU A N 1
ATOM 1491 C CA . GLU A 1 177 ? -0.433 -10.575 13.651 1.00 91.81 177 GLU A CA 1
ATOM 1492 C C . GLU A 1 177 ? -1.749 -9.777 13.607 1.00 91.81 177 GLU A C 1
ATOM 1494 O O . GLU A 1 177 ? -2.459 -9.653 14.611 1.00 91.81 177 GLU A O 1
ATOM 1499 N N . GLY A 1 178 ? -2.090 -9.263 12.425 1.00 95.81 178 GLY A N 1
ATOM 1500 C CA . GLY A 1 178 ? -3.219 -8.388 12.163 1.00 95.81 178 GLY A CA 1
ATOM 1501 C C . GLY A 1 178 ? -2.971 -6.931 12.564 1.00 95.81 178 GLY A C 1
ATOM 1502 O O . GLY A 1 178 ? -2.254 -6.643 13.519 1.00 95.81 178 GLY A O 1
ATOM 1503 N N . ILE A 1 179 ? -3.604 -6.021 11.829 1.00 97.44 179 ILE A N 1
ATOM 1504 C CA . ILE A 1 179 ? -3.575 -4.572 12.040 1.00 97.44 179 ILE A CA 1
ATOM 1505 C C . ILE A 1 179 ? -4.878 -4.167 12.721 1.00 97.44 179 ILE A C 1
ATOM 1507 O O . ILE A 1 179 ? -5.961 -4.428 12.195 1.00 97.44 179 ILE A O 1
ATOM 1511 N N . SER A 1 180 ? -4.787 -3.551 13.894 1.00 98.06 180 SER A N 1
ATOM 1512 C CA . SER A 1 180 ? -5.951 -3.001 14.595 1.00 98.06 180 SER A CA 1
ATOM 1513 C C . SER A 1 180 ? -6.564 -1.823 13.833 1.00 98.06 180 SER A C 1
ATOM 1515 O O . SER A 1 180 ? -5.903 -1.159 13.033 1.00 98.06 180 SER A O 1
ATOM 1517 N N . LEU A 1 181 ? -7.826 -1.502 14.127 1.00 98.44 181 LEU A N 1
ATOM 1518 C CA . LEU A 1 181 ? -8.497 -0.347 13.520 1.00 98.44 181 LEU A CA 1
ATOM 1519 C C . LEU A 1 181 ? -7.731 0.968 13.758 1.00 98.44 181 LEU A C 1
ATOM 1521 O O . LEU A 1 181 ? -7.660 1.803 12.861 1.00 98.44 181 LEU A O 1
ATOM 1525 N N . LEU A 1 182 ? -7.115 1.141 14.934 1.00 98.50 182 LEU A N 1
ATOM 1526 C CA . LEU A 1 182 ? -6.351 2.350 15.246 1.00 98.50 182 LEU A CA 1
ATOM 1527 C C . LEU A 1 182 ? -5.032 2.419 14.464 1.00 98.50 182 LEU A C 1
ATOM 1529 O O . LEU A 1 182 ? -4.706 3.467 13.912 1.00 98.50 182 LEU A O 1
ATOM 1533 N N . GLU A 1 183 ? -4.301 1.305 14.370 1.00 98.50 183 GLU A N 1
ATOM 1534 C CA . GLU A 1 183 ? -3.087 1.216 13.546 1.00 98.50 183 GLU A CA 1
ATOM 1535 C C . GLU A 1 183 ? -3.402 1.484 12.066 1.00 98.50 183 GLU A C 1
ATOM 1537 O O . GLU A 1 183 ? -2.629 2.160 11.385 1.00 98.50 183 GLU A O 1
ATOM 1542 N N . LEU A 1 184 ? -4.560 1.020 11.583 1.00 98.19 184 LEU A N 1
ATOM 1543 C CA . LEU A 1 184 ? -5.032 1.284 10.226 1.00 98.19 184 LEU A CA 1
ATOM 1544 C C . LEU A 1 184 ? -5.329 2.777 9.999 1.00 98.19 184 LEU A C 1
ATOM 1546 O O . LEU A 1 184 ? -4.962 3.309 8.950 1.00 98.19 184 LEU A O 1
ATOM 1550 N N . CYS A 1 185 ? -5.916 3.473 10.983 1.00 98.62 185 CYS A N 1
ATOM 1551 C CA . CYS A 1 185 ? -6.059 4.933 10.932 1.00 98.62 185 CYS A CA 1
ATOM 1552 C C . CYS A 1 185 ? -4.692 5.625 10.846 1.00 98.62 185 CYS A C 1
ATOM 1554 O O . CYS A 1 185 ? -4.526 6.551 10.055 1.00 98.62 185 CYS A O 1
ATOM 1556 N N . CYS A 1 186 ? -3.697 5.169 11.617 1.00 98.31 186 CYS A N 1
ATOM 1557 C CA . CYS A 1 186 ? -2.345 5.727 11.550 1.00 98.31 186 CYS A CA 1
ATOM 1558 C C . CYS A 1 186 ? -1.705 5.531 10.174 1.00 98.31 186 CYS A C 1
ATOM 1560 O O . CYS A 1 186 ? -1.080 6.462 9.668 1.00 98.31 186 CYS A O 1
ATOM 1562 N N . TYR A 1 187 ? -1.887 4.353 9.567 1.00 98.12 187 TYR A N 1
ATOM 1563 C CA . TYR A 1 187 ? -1.356 4.026 8.241 1.00 98.12 187 TYR A CA 1
ATOM 1564 C C . TYR A 1 187 ? -1.943 4.928 7.152 1.00 98.12 187 TYR A C 1
ATOM 1566 O O . TYR A 1 187 ? -1.202 5.440 6.317 1.00 98.12 187 TYR A O 1
ATOM 1574 N N . HIS A 1 188 ? -3.258 5.158 7.177 1.00 97.62 188 HIS A N 1
ATOM 1575 C CA . HIS A 1 188 ? -3.944 5.969 6.161 1.00 97.62 188 HIS A CA 1
ATOM 1576 C C . HIS A 1 188 ? -3.957 7.470 6.462 1.00 97.62 188 HIS A C 1
ATOM 1578 O O . HIS A 1 188 ? -4.270 8.270 5.583 1.00 97.62 188 HIS A O 1
ATOM 1584 N N . GLY A 1 189 ? -3.588 7.873 7.680 1.00 97.81 189 GLY A N 1
ATOM 1585 C CA . GLY A 1 189 ? -3.646 9.271 8.107 1.00 97.81 189 GLY A CA 1
ATOM 1586 C C . GLY A 1 189 ? -5.060 9.750 8.446 1.00 97.81 189 GLY A C 1
ATOM 1587 O O . GLY A 1 189 ? -5.329 10.946 8.334 1.00 97.81 189 GLY A O 1
ATOM 1588 N N . SER A 1 190 ? -5.942 8.830 8.839 1.00 98.31 190 SER A N 1
ATOM 1589 C CA . SER A 1 190 ? -7.381 9.032 9.051 1.00 98.31 190 SER A CA 1
ATOM 1590 C C . SER A 1 190 ? -7.655 9.638 10.426 1.00 98.31 190 SER A C 1
ATOM 1592 O O . SER A 1 190 ? -7.884 8.929 11.411 1.00 98.31 190 SER A O 1
ATOM 1594 N N . VAL A 1 191 ? -7.528 10.960 10.521 1.00 98.56 191 VAL A N 1
ATOM 1595 C CA . VAL A 1 191 ? -7.489 11.684 11.795 1.00 98.56 191 VAL A CA 1
ATOM 1596 C C . VAL A 1 191 ? -8.840 11.697 12.503 1.00 98.56 191 VAL A C 1
ATOM 1598 O O . VAL A 1 191 ? -8.885 11.571 13.730 1.00 98.56 191 VAL A O 1
ATOM 1601 N N . ASP A 1 192 ? -9.938 11.811 11.758 1.00 98.62 192 ASP A N 1
ATOM 1602 C CA . ASP A 1 192 ? -11.274 11.837 12.349 1.00 98.62 192 ASP A CA 1
ATOM 1603 C C . ASP A 1 192 ? -11.644 10.445 12.882 1.00 98.62 192 ASP A C 1
ATOM 1605 O O . ASP A 1 192 ? -12.098 10.306 14.024 1.00 98.62 192 ASP A O 1
ATOM 1609 N N . CYS A 1 193 ? -11.357 9.400 12.103 1.00 98.69 193 CYS A N 1
ATOM 1610 C CA . CYS A 1 193 ? -11.524 8.011 12.526 1.00 98.69 193 CYS A CA 1
ATOM 1611 C C . CYS A 1 193 ? -10.651 7.673 13.745 1.00 98.69 193 CYS A C 1
ATOM 1613 O O . CYS A 1 193 ? -11.124 7.062 14.707 1.00 98.69 193 CYS A O 1
ATOM 1615 N N . PHE A 1 194 ? -9.386 8.108 13.744 1.00 98.69 194 PHE A N 1
ATOM 1616 C CA . PHE A 1 194 ? -8.461 7.941 14.869 1.00 98.69 194 PHE A CA 1
ATOM 1617 C C . PHE A 1 194 ? -9.023 8.547 16.163 1.00 98.69 194 PHE A C 1
ATOM 1619 O O . PHE A 1 194 ? -9.049 7.880 17.202 1.00 98.69 194 PHE A O 1
ATOM 1626 N N . LYS A 1 195 ? -9.522 9.791 16.097 1.00 98.50 195 LYS A N 1
ATOM 1627 C CA . LYS A 1 195 ? -10.115 10.497 17.245 1.00 98.50 195 LYS A CA 1
ATOM 1628 C C . LYS A 1 195 ? -11.319 9.737 17.808 1.00 98.50 195 LYS A C 1
ATOM 1630 O O . LYS A 1 195 ? -11.399 9.558 19.021 1.00 98.50 195 LYS A O 1
ATOM 1635 N N . ILE A 1 196 ? -12.201 9.208 16.954 1.00 98.31 196 ILE A N 1
ATOM 1636 C CA . ILE A 1 196 ? -13.349 8.391 17.390 1.00 98.31 196 ILE A CA 1
ATOM 1637 C C . ILE A 1 196 ? -12.891 7.158 18.168 1.00 98.31 196 ILE A C 1
ATOM 1639 O O . ILE A 1 196 ? -13.387 6.910 19.269 1.00 98.31 196 ILE A O 1
ATOM 1643 N N . LEU A 1 197 ? -11.936 6.398 17.624 1.00 98.38 197 LEU A N 1
ATOM 1644 C CA . LEU A 1 197 ? -11.454 5.172 18.263 1.00 98.38 197 LEU A CA 1
ATOM 1645 C C . LEU A 1 197 ? -10.793 5.456 19.620 1.00 98.38 197 LEU A C 1
ATOM 1647 O O . LEU A 1 197 ? -11.064 4.764 20.605 1.00 98.38 197 LEU A O 1
ATOM 1651 N N . ARG A 1 198 ? -9.991 6.524 19.712 1.00 97.81 198 ARG A N 1
ATOM 1652 C CA . ARG A 1 198 ? -9.376 6.955 20.977 1.00 97.81 198 ARG A CA 1
ATOM 1653 C C . ARG A 1 198 ? -10.408 7.411 22.003 1.00 97.81 198 ARG A C 1
ATOM 1655 O O . ARG A 1 198 ? -10.343 6.972 23.147 1.00 97.81 198 ARG A O 1
ATOM 1662 N N . THR A 1 199 ? -11.367 8.247 21.615 1.00 97.31 199 THR A N 1
ATOM 1663 C CA . THR A 1 199 ? -12.343 8.814 22.557 1.00 97.31 199 THR A CA 1
ATOM 1664 C C . THR A 1 199 ? -13.389 7.794 23.001 1.00 97.31 199 THR A C 1
ATOM 1666 O O . THR A 1 199 ? -13.654 7.685 24.196 1.00 97.31 199 THR A O 1
ATOM 1669 N N . LYS A 1 200 ? -13.982 7.039 22.068 1.00 97.31 200 LYS A N 1
ATOM 1670 C CA . LYS A 1 200 ? -15.092 6.120 22.372 1.00 97.31 200 LYS A CA 1
ATOM 1671 C C . LYS A 1 200 ? -14.613 4.798 22.967 1.00 97.31 200 LYS A C 1
ATOM 1673 O O . LYS A 1 200 ? -15.249 4.272 23.876 1.00 97.31 200 LYS A O 1
ATOM 1678 N N . PHE A 1 201 ? -13.503 4.255 22.465 1.00 97.12 201 PHE A N 1
ATOM 1679 C CA . PHE A 1 201 ? -13.060 2.900 22.810 1.00 97.12 201 PHE A CA 1
ATOM 1680 C C . PHE A 1 201 ? -11.781 2.844 23.637 1.00 97.12 201 PHE A C 1
ATOM 1682 O O . PHE A 1 201 ? -11.426 1.749 24.081 1.00 97.12 201 PHE A O 1
ATOM 1689 N N . GLN A 1 202 ? -11.115 3.986 23.858 1.00 96.50 202 GLN A N 1
ATOM 1690 C CA . GLN A 1 202 ? -9.811 4.054 24.526 1.00 96.50 202 GLN A CA 1
ATOM 1691 C C . GLN A 1 202 ? -8.772 3.149 23.836 1.00 96.50 202 GLN A C 1
ATOM 1693 O O . GLN A 1 202 ? -7.888 2.608 24.495 1.00 96.50 202 GLN A O 1
ATOM 1698 N N . SER A 1 203 ? -8.885 2.964 22.511 1.00 97.00 203 SER A N 1
ATOM 1699 C CA . SER A 1 203 ? -8.031 2.051 21.736 1.00 97.00 203 SER A CA 1
ATOM 1700 C C . SER A 1 203 ? -6.553 2.339 21.976 1.00 97.00 203 SER A C 1
ATOM 1702 O O . SER A 1 203 ? -6.124 3.476 21.805 1.00 97.00 203 SER A O 1
ATOM 1704 N N . GLU A 1 204 ? -5.779 1.337 22.381 1.00 96.19 204 GLU A N 1
ATOM 1705 C CA . GLU A 1 204 ? -4.370 1.489 22.753 1.00 96.19 204 GLU A CA 1
ATOM 1706 C C . GLU A 1 204 ? -3.511 2.004 21.587 1.00 96.19 204 GLU A C 1
ATOM 1708 O O . GLU A 1 204 ? -3.618 1.519 20.461 1.00 96.19 204 GLU A O 1
ATOM 1713 N N . ILE A 1 205 ? -2.639 2.980 21.859 1.00 97.62 205 ILE A N 1
ATOM 1714 C CA . ILE A 1 205 ? -1.614 3.419 20.907 1.00 97.62 205 ILE A CA 1
ATOM 1715 C C . ILE A 1 205 ? -0.441 2.447 21.018 1.00 97.62 205 ILE A C 1
ATOM 1717 O O . ILE A 1 205 ? 0.256 2.423 22.029 1.00 97.62 205 ILE A O 1
ATOM 1721 N N . THR A 1 206 ? -0.218 1.656 19.972 1.00 96.06 206 THR A N 1
ATOM 1722 C CA . THR A 1 206 ? 0.864 0.668 19.927 1.00 96.06 206 THR A CA 1
ATOM 1723 C C . THR A 1 206 ? 2.141 1.267 19.315 1.00 96.06 206 THR A C 1
ATOM 1725 O O . THR A 1 206 ? 2.090 2.290 18.623 1.00 96.06 206 THR A O 1
ATOM 1728 N N . PRO A 1 207 ? 3.304 0.600 19.441 1.00 95.38 207 PRO A N 1
ATOM 1729 C CA . PRO A 1 207 ? 4.500 0.983 18.688 1.00 95.38 207 PRO A CA 1
ATOM 1730 C C . PRO A 1 207 ? 4.295 1.000 17.162 1.00 95.38 207 PRO A C 1
ATOM 1732 O O . PRO A 1 207 ? 4.969 1.751 16.453 1.00 95.38 207 PRO A O 1
ATOM 1735 N N . ASN A 1 208 ? 3.362 0.200 16.632 1.00 95.81 208 ASN A N 1
ATOM 1736 C CA . ASN A 1 208 ? 3.022 0.240 15.211 1.00 95.81 208 ASN A CA 1
ATOM 1737 C C . ASN A 1 208 ? 2.191 1.479 14.856 1.00 95.81 208 ASN A C 1
ATOM 1739 O O . ASN A 1 208 ? 2.412 2.030 13.780 1.00 95.81 208 ASN A O 1
ATOM 1743 N N . CYS A 1 209 ? 1.326 1.982 15.749 1.00 97.56 209 CYS A N 1
ATOM 1744 C CA . CYS A 1 209 ? 0.665 3.279 15.554 1.00 97.56 209 CYS A CA 1
ATOM 1745 C C . CYS A 1 209 ? 1.692 4.391 15.306 1.00 97.56 209 CYS A C 1
ATOM 1747 O O . CYS A 1 209 ? 1.517 5.183 14.381 1.00 97.56 209 CYS A O 1
ATOM 1749 N N . LEU A 1 210 ? 2.789 4.412 16.075 1.00 96.56 210 LEU A N 1
ATOM 1750 C CA . LEU A 1 210 ? 3.875 5.373 15.876 1.00 96.56 210 LEU A CA 1
ATOM 1751 C C . LEU A 1 210 ? 4.588 5.163 14.533 1.00 96.56 210 LEU A C 1
ATOM 1753 O O . LEU A 1 210 ? 4.789 6.114 13.788 1.00 96.56 210 LEU A O 1
ATOM 1757 N N . ARG A 1 211 ? 4.943 3.923 14.177 1.00 95.50 211 ARG A N 1
ATOM 1758 C CA . ARG A 1 211 ? 5.589 3.632 12.879 1.00 95.50 211 ARG A CA 1
ATOM 1759 C C . ARG A 1 211 ? 4.727 4.075 11.697 1.00 95.50 211 ARG A C 1
ATOM 1761 O O . ARG A 1 211 ? 5.235 4.671 10.752 1.00 95.50 211 ARG A O 1
ATOM 1768 N N . TYR A 1 212 ? 3.432 3.786 11.752 1.00 97.00 212 TYR A N 1
ATOM 1769 C CA . TYR A 1 212 ? 2.497 4.124 10.688 1.00 97.00 212 TYR A CA 1
ATOM 1770 C C . TYR A 1 212 ? 2.146 5.614 10.644 1.00 97.00 212 TYR A C 1
ATOM 1772 O O . TYR A 1 212 ? 1.911 6.136 9.558 1.00 97.00 212 TYR A O 1
ATOM 1780 N N . SER A 1 213 ? 2.170 6.333 11.770 1.00 96.88 213 SER A N 1
ATOM 1781 C CA . SER A 1 213 ? 1.909 7.778 11.761 1.00 96.88 213 SER A CA 1
ATOM 1782 C C . SER A 1 213 ? 2.982 8.560 10.994 1.00 96.88 213 SER A C 1
ATOM 1784 O O . SER A 1 213 ? 2.651 9.490 10.261 1.00 96.88 213 SER A O 1
ATOM 1786 N N . PHE A 1 214 ? 4.249 8.132 11.060 1.00 94.88 214 PHE A N 1
ATOM 1787 C CA . PHE A 1 214 ? 5.313 8.680 10.207 1.00 94.88 214 PHE A CA 1
ATOM 1788 C C . PHE A 1 214 ? 5.105 8.372 8.721 1.00 94.88 214 PHE A C 1
ATOM 1790 O O . PHE A 1 214 ? 5.470 9.188 7.877 1.00 94.88 214 PHE A O 1
ATOM 1797 N N . LEU A 1 215 ? 4.514 7.218 8.396 1.00 92.50 215 LEU A N 1
ATOM 1798 C CA . LEU A 1 215 ? 4.231 6.830 7.015 1.00 92.50 215 LEU A CA 1
ATOM 1799 C C . LEU A 1 215 ? 3.140 7.709 6.392 1.00 92.50 215 LEU A C 1
ATOM 1801 O O . LEU A 1 215 ? 3.316 8.200 5.279 1.00 92.50 215 LEU A O 1
ATOM 1805 N N . SER A 1 216 ? 2.039 7.947 7.111 1.00 93.12 216 SER A N 1
ATOM 1806 C CA . SER A 1 216 ? 0.977 8.839 6.625 1.00 93.12 216 SER A CA 1
ATOM 1807 C C . SER A 1 216 ? 1.377 10.316 6.657 1.00 93.12 216 SER A C 1
ATOM 1809 O O . SER A 1 216 ? 0.869 11.116 5.866 1.00 93.12 216 SER A O 1
ATOM 1811 N N . GLY A 1 217 ? 2.285 10.692 7.566 1.00 93.06 217 GLY A N 1
ATOM 1812 C CA . GLY A 1 217 ? 2.743 12.067 7.752 1.00 93.06 217 GLY A CA 1
ATOM 1813 C C . GLY A 1 217 ? 1.668 12.995 8.328 1.00 93.06 217 GLY A C 1
ATOM 1814 O O . GLY A 1 217 ? 1.791 14.217 8.216 1.00 93.06 217 GLY A O 1
ATOM 1815 N N . ASN A 1 218 ? 0.604 12.443 8.924 1.00 97.06 218 ASN A N 1
ATOM 1816 C CA . ASN A 1 218 ? -0.450 13.229 9.560 1.00 97.06 218 ASN A CA 1
ATOM 1817 C C . ASN A 1 218 ? 0.039 13.758 10.922 1.00 97.06 218 ASN A C 1
ATOM 1819 O O . ASN A 1 218 ? 0.256 12.985 11.854 1.00 97.06 218 ASN A O 1
ATOM 1823 N N . GLN A 1 219 ? 0.220 15.079 11.032 1.00 97.38 219 GLN A N 1
ATOM 1824 C CA . GLN A 1 219 ? 0.812 15.717 12.215 1.00 97.38 219 GLN A CA 1
ATOM 1825 C C . GLN A 1 219 ? 0.006 15.488 13.496 1.00 97.38 219 GLN A C 1
ATOM 1827 O O . GLN A 1 219 ? 0.607 15.225 14.535 1.00 97.38 219 GLN A O 1
ATOM 1832 N N . ASP A 1 220 ? -1.326 15.527 13.426 1.00 97.69 220 ASP A N 1
ATOM 1833 C CA . ASP A 1 220 ? -2.185 15.283 14.589 1.00 97.69 220 ASP A CA 1
ATOM 1834 C C . ASP A 1 220 ? -1.955 13.869 15.136 1.00 97.69 220 ASP A C 1
ATOM 1836 O O . ASP A 1 220 ? -1.705 13.689 16.327 1.00 97.69 220 ASP A O 1
ATOM 1840 N N . ILE A 1 221 ? -1.971 12.863 14.255 1.00 98.25 221 ILE A N 1
ATOM 1841 C CA . ILE A 1 221 ? -1.767 11.464 14.649 1.00 98.25 221 ILE A CA 1
ATOM 1842 C C . ILE A 1 221 ? -0.343 11.247 15.172 1.00 98.25 221 ILE A C 1
ATOM 1844 O O . ILE A 1 221 ? -0.169 10.595 16.202 1.00 98.25 221 ILE A O 1
ATOM 1848 N N . MET A 1 222 ? 0.677 11.791 14.496 1.00 97.81 222 MET A N 1
ATOM 1849 C CA . MET A 1 222 ? 2.072 11.686 14.943 1.00 97.81 222 MET A CA 1
ATOM 1850 C C . MET A 1 222 ? 2.251 12.263 16.348 1.00 97.81 222 MET A C 1
ATOM 1852 O O . MET A 1 222 ? 2.817 11.598 17.214 1.00 97.81 222 MET A O 1
ATOM 1856 N N . ASN A 1 223 ? 1.719 13.463 16.590 1.00 97.50 223 ASN A N 1
ATOM 1857 C CA . ASN A 1 223 ? 1.822 14.134 17.882 1.00 97.50 223 ASN A CA 1
ATOM 1858 C C . ASN A 1 223 ? 1.122 13.353 18.995 1.00 97.50 223 ASN A C 1
ATOM 1860 O O . ASN A 1 223 ? 1.646 13.289 20.102 1.00 97.50 223 ASN A O 1
ATOM 1864 N N . GLU A 1 224 ? -0.035 12.741 18.725 1.00 97.25 224 GLU A N 1
ATOM 1865 C CA . GLU A 1 224 ? -0.690 11.871 19.709 1.00 97.25 224 GLU A CA 1
ATOM 1866 C C . GLU A 1 224 ? 0.104 10.585 19.967 1.00 97.25 224 GLU A C 1
ATOM 1868 O O . GLU A 1 224 ? 0.244 10.176 21.118 1.00 97.25 224 GLU A O 1
ATOM 1873 N N . CYS A 1 225 ? 0.670 9.965 18.927 1.00 97.50 225 CYS A N 1
ATOM 1874 C CA . CYS A 1 225 ? 1.450 8.734 19.076 1.00 97.50 225 CYS A CA 1
ATOM 1875 C C . CYS A 1 225 ? 2.784 8.940 19.811 1.00 97.50 225 CYS A C 1
ATOM 1877 O O . CYS A 1 225 ? 3.292 7.993 20.399 1.00 97.50 225 CYS A O 1
ATOM 1879 N N . LEU A 1 226 ? 3.354 10.151 19.781 1.00 96.88 226 LEU A N 1
ATOM 1880 C CA . LEU A 1 226 ? 4.617 10.495 20.451 1.00 96.88 226 LEU A CA 1
ATOM 1881 C C . LEU A 1 226 ? 4.482 10.756 21.959 1.00 96.88 226 LEU A C 1
ATOM 1883 O O . LEU A 1 226 ? 5.494 10.867 22.646 1.00 96.88 226 LEU A O 1
ATOM 1887 N N . LYS A 1 227 ? 3.259 10.899 22.480 1.00 94.25 227 LYS A N 1
ATOM 1888 C CA . LYS A 1 227 ? 3.017 11.150 23.913 1.00 94.25 227 LYS A CA 1
ATOM 1889 C C . LYS A 1 227 ? 3.103 9.891 24.778 1.00 94.25 227 LYS A C 1
ATOM 1891 O O . LYS A 1 227 ? 2.991 10.008 25.998 1.00 94.25 227 LYS A O 1
ATOM 1896 N N . VAL A 1 228 ? 3.202 8.721 24.151 1.00 83.00 228 VAL A N 1
ATOM 1897 C CA . VAL A 1 228 ? 3.132 7.401 24.791 1.00 83.00 228 VAL A CA 1
ATOM 1898 C C . VAL A 1 228 ? 4.525 6.827 24.985 1.00 83.00 228 VAL A C 1
ATOM 1900 O O . VAL A 1 228 ? 5.346 6.954 24.051 1.00 83.00 228 VAL A O 1
#

Foldseek 3Di:
DPPVVVVVVVVVVVCVLCVLVVVLVVCLLPPDDPDPVVLVVSLVSCCVRPCVPVVHDLLNVLQVLQVSCLLVLQCLVSSLSSNVVSCVVVVQQERPNGQLLNQLQNCVVPVHRRHPVSPVCNVVCVVVVDYSNRDDPLDCLVCLLVLPLVSVVVLCPDPPRDQQDFDQDPSHPPQPVGDGSLLSNLQNVNLNSNVCSCPVPVDDLDPSQCVNVVSNVNPNSNVVSVVD

Secondary structure (DSSP, 8-state):
--HHHHHHHHHHHHHHHHHHHHHHHHHHHT-----HHHHHHHHHHIIIIIIIIS---HHHHHHHHHHHHGGGGGGHHHHHHHHHHHHHHHT----TT--HHHHHHHHHHHS--S-GGGGGGHHHHHHTT--TTSS-TT-HHHHHHTT-HHHHHHHHTSTT--TT-EE--TTSTTGGG-EEHHHHHHHHT-HHHHHHHHHHH-----HHHHHHHHHHT-HHHHHHHTT-

InterPro domains:
  IPR020683 Domain of unknown function DUF3447 [PF11929] (201-227)
  IPR036770 Ankyrin repeat-containing domain superfamily [SSF48403] (139-227)

Sequence (228 aa):
MSKGETNQAHYDKLMEILTRYNDVYDALYRLKTNDEEKLNAIYKKIKQNLIDSYRIPPSETINKISQLSIYNNRFMKSYLAIVKQIVDEYHLNQVNKISKVFNYLFYKEYNIVLNENGRNIFNDFEDAHYSSDIHEQNTIHRSIMDDDKISLIIFTEREGFDKNQKLKSELYPYSNEGISLLELCCYHGSVDCFKILRTKFQSEITPNCLRYSFLSGNQDIMNECLKV

Organism: Trichomonas vaginalis (strain ATCC PRA-98 / G3) (NCBI:txid412133)

Radius of gyration: 20.19 Å; chains: 1; bounding box: 68×40×48 Å

pLDDT: mean 94.63, std 6.7, range [54.47, 98.69]